Protein AF-A0A6N8UFW7-F1 (afdb_monomer_lite)

Secondary structure (DSSP, 8-state):
-B--HHHHHHHHHHHT--THHHHHHHHTTB--HHHHHHHTSPPBP-SHHHHHHHHHHHHHHHTS-B-HHHHHHHHT--HHHHHHHHTT-S--BHHHHHHHHHHHHHHHHHHHT--HHHHHTT-HHHHHHHHHHHHTSSB-GGGTS-HHHHHHHHHHHHTT--TT--HHHHHHHHHHHHHHHHHT--

Foldseek 3Di:
DFDDLVVQVVLCVVVVHDPVVSVVCVVVRHDDCVSVVVVVPQAFDDDPVLVVLLVLLLVLVVVLFFDLVLLCVQLVPDSVNVVCVSVVNDTDGPSSSVSSLVVLVVLLVLLVVADLVVVVVLNPVSLVSVVVSVVSVRTPCCVLPPPVVVVVLNVCSVVVPPPDDPVVSSVSVVVVSVVSNVSSPD

Structure (mmCIF, N/CA/C/O backbone):
data_AF-A0A6N8UFW7-F1
#
_entry.id   AF-A0A6N8UFW7-F1
#
loop_
_atom_site.group_PDB
_atom_site.id
_atom_site.type_symbol
_atom_site.label_atom_id
_atom_site.label_alt_id
_atom_site.label_comp_id
_atom_site.label_asym_id
_atom_site.label_entity_id
_atom_site.label_seq_id
_atom_site.pdbx_PDB_ins_code
_atom_site.Cartn_x
_atom_site.Cartn_y
_atom_site.Cartn_z
_atom_site.occupancy
_atom_site.B_iso_or_equiv
_atom_site.auth_seq_id
_atom_site.auth_comp_id
_atom_site.auth_asym_id
_atom_site.auth_atom_id
_atom_site.pdbx_PDB_model_num
ATOM 1 N N . MET A 1 1 ? 15.765 12.979 -32.337 1.00 80.69 1 MET A N 1
ATOM 2 C CA . MET A 1 1 ? 15.995 14.214 -31.550 1.00 80.69 1 MET A CA 1
ATOM 3 C C . MET A 1 1 ? 17.242 14.911 -32.061 1.00 80.69 1 MET A C 1
ATOM 5 O O . MET A 1 1 ? 18.155 14.196 -32.468 1.00 80.69 1 MET A O 1
ATOM 9 N N . LYS A 1 2 ? 17.312 16.249 -32.028 1.00 89.19 2 LYS A N 1
ATOM 10 C CA . LYS A 1 2 ? 18.578 16.966 -32.259 1.00 89.19 2 LYS A CA 1
ATOM 11 C C . LYS A 1 2 ? 19.593 16.559 -31.183 1.00 89.19 2 LYS A C 1
ATOM 13 O O . LYS A 1 2 ? 19.201 16.192 -30.078 1.00 89.19 2 LYS A O 1
ATOM 18 N N . PHE A 1 3 ? 20.873 16.524 -31.529 1.00 91.12 3 PHE A N 1
ATOM 19 C CA . PHE A 1 3 ? 21.913 16.224 -30.552 1.00 91.12 3 PHE A CA 1
ATOM 20 C C . PHE A 1 3 ? 22.048 17.369 -29.539 1.00 91.12 3 PHE A C 1
ATOM 22 O O . PHE A 1 3 ? 22.268 18.515 -29.921 1.00 91.12 3 PHE A O 1
ATOM 29 N N . GLU A 1 4 ? 21.948 17.023 -28.260 1.00 92.75 4 GLU A N 1
ATOM 30 C CA . GLU A 1 4 ? 22.250 17.879 -27.114 1.00 92.75 4 GLU A CA 1
ATOM 31 C C . GLU A 1 4 ? 23.227 17.101 -26.228 1.00 92.75 4 GLU A C 1
ATOM 33 O O . GLU A 1 4 ? 22.951 15.948 -25.883 1.00 92.75 4 GLU A O 1
ATOM 38 N N . LYS A 1 5 ? 24.381 17.700 -25.912 1.00 89.75 5 LYS A N 1
ATOM 39 C CA . LYS A 1 5 ? 25.497 17.005 -25.253 1.00 89.75 5 LYS A CA 1
ATOM 40 C C . LYS A 1 5 ? 25.090 16.455 -23.881 1.00 89.75 5 LYS A C 1
ATOM 42 O O . LYS A 1 5 ? 25.236 15.258 -23.653 1.00 89.75 5 LYS A O 1
ATOM 47 N N . ASP A 1 6 ? 24.469 17.288 -23.051 1.00 88.62 6 ASP A N 1
ATOM 48 C CA . ASP A 1 6 ? 24.071 16.926 -21.685 1.00 88.62 6 ASP A CA 1
ATOM 49 C C . ASP A 1 6 ? 23.046 15.780 -21.668 1.00 88.62 6 ASP A C 1
ATOM 51 O O . ASP A 1 6 ? 23.176 14.822 -20.908 1.00 88.62 6 ASP A O 1
ATOM 55 N N . LYS A 1 7 ? 22.055 15.812 -22.575 1.00 86.31 7 LYS A N 1
ATOM 56 C CA . LYS A 1 7 ? 21.080 14.716 -22.724 1.00 86.31 7 LYS A CA 1
ATOM 57 C C . LYS A 1 7 ? 21.737 13.426 -23.212 1.00 86.31 7 LYS A C 1
ATOM 59 O O . LYS A 1 7 ? 21.375 12.342 -22.761 1.00 86.31 7 LYS A O 1
ATOM 64 N N . ALA A 1 8 ? 22.685 13.514 -24.145 1.00 87.88 8 ALA A N 1
ATOM 65 C CA . ALA A 1 8 ? 23.393 12.338 -24.643 1.00 87.88 8 ALA A CA 1
ATOM 66 C C . ALA A 1 8 ? 24.214 11.660 -23.537 1.00 87.88 8 ALA A C 1
ATOM 68 O O . ALA A 1 8 ? 24.177 10.436 -23.430 1.00 87.88 8 ALA A O 1
ATOM 69 N N . GLU A 1 9 ? 24.902 12.437 -22.699 1.00 89.06 9 GLU A N 1
ATOM 70 C CA . GLU A 1 9 ? 25.681 11.934 -21.561 1.00 89.06 9 GLU A CA 1
ATOM 71 C C . GLU A 1 9 ? 24.785 11.267 -20.509 1.00 89.06 9 GLU A C 1
ATOM 73 O O . GLU A 1 9 ? 25.065 10.138 -20.101 1.00 89.06 9 GLU A O 1
ATOM 78 N N . GLN A 1 10 ? 23.647 11.882 -20.164 1.00 84.00 10 GLN A N 1
ATOM 79 C CA . GLN A 1 10 ? 22.656 11.284 -19.258 1.00 84.00 10 GLN A CA 1
ATOM 80 C C . GLN A 1 10 ? 22.122 9.944 -19.781 1.00 84.00 10 GLN A C 1
ATOM 82 O O . GLN A 1 10 ? 22.029 8.975 -19.028 1.00 84.00 10 GLN A O 1
ATOM 87 N N . ILE A 1 11 ? 21.800 9.856 -21.077 1.00 85.19 11 ILE A N 1
ATOM 88 C CA . ILE A 1 11 ? 21.339 8.611 -21.709 1.00 85.19 11 ILE A CA 1
ATOM 89 C C . ILE A 1 11 ? 22.456 7.559 -21.688 1.00 85.19 11 ILE A C 1
ATOM 91 O O . ILE A 1 11 ? 22.206 6.405 -21.345 1.00 85.19 11 ILE A O 1
ATOM 95 N N . ILE A 1 12 ? 23.690 7.929 -22.028 1.00 86.12 12 ILE A N 1
ATOM 96 C CA . ILE A 1 12 ? 24.824 6.996 -22.041 1.00 86.12 12 ILE A CA 1
ATOM 97 C C . ILE A 1 12 ? 25.075 6.420 -20.650 1.00 86.12 12 ILE A C 1
ATOM 99 O O . ILE A 1 12 ? 25.182 5.201 -20.520 1.00 86.12 12 ILE A O 1
ATOM 103 N N . GLN A 1 13 ? 25.073 7.264 -19.618 1.00 82.81 13 GLN A N 1
ATOM 104 C CA . GLN A 1 13 ? 25.225 6.837 -18.231 1.00 82.81 13 GLN A CA 1
ATOM 105 C C . GLN A 1 13 ? 24.055 5.949 -17.783 1.00 82.81 13 GLN A C 1
ATOM 107 O O . GLN A 1 13 ? 24.268 4.879 -17.219 1.00 82.81 13 GLN A O 1
ATOM 112 N N . LYS A 1 14 ? 22.815 6.350 -18.091 1.00 79.25 14 LYS A N 1
ATOM 113 C CA . LYS A 1 14 ? 21.591 5.621 -17.720 1.00 79.25 14 LYS A CA 1
ATOM 114 C C . LYS A 1 14 ? 21.498 4.231 -18.354 1.00 79.25 14 LYS A C 1
ATOM 116 O O . LYS A 1 14 ? 20.961 3.320 -17.731 1.00 79.25 14 LYS A O 1
ATOM 121 N N . PHE A 1 15 ? 21.983 4.067 -19.583 1.00 80.50 15 PHE A N 1
ATOM 122 C CA . PHE A 1 15 ? 21.911 2.803 -20.326 1.00 80.50 15 PHE A CA 1
ATOM 123 C C . PHE A 1 15 ? 23.249 2.047 -20.389 1.00 80.50 15 PHE A C 1
ATOM 125 O O . PHE A 1 15 ? 23.327 1.043 -21.096 1.00 80.50 15 PHE A O 1
ATOM 132 N N . GLY A 1 16 ? 24.289 2.507 -19.680 1.00 82.06 16 GLY A N 1
ATOM 133 C CA . GLY A 1 16 ? 25.609 1.865 -19.658 1.00 82.06 16 GLY A CA 1
ATOM 134 C C . GLY A 1 16 ? 26.253 1.745 -21.043 1.00 82.06 16 GLY A C 1
ATOM 135 O O . GLY A 1 16 ? 26.870 0.730 -21.361 1.00 82.06 16 GLY A O 1
ATOM 136 N N . LEU A 1 17 ? 26.045 2.740 -21.910 1.00 87.69 17 LEU A N 1
ATOM 137 C CA . LEU A 1 17 ? 26.570 2.723 -23.275 1.00 87.69 17 LEU A CA 1
ATOM 138 C C . LEU A 1 17 ? 28.056 3.103 -23.286 1.00 87.69 17 LEU A C 1
ATOM 140 O O . LEU A 1 17 ? 28.548 3.796 -22.402 1.00 87.69 17 LEU A O 1
ATOM 144 N N . SER A 1 18 ? 28.779 2.677 -24.322 1.00 88.50 18 SER A N 1
ATOM 145 C CA . SER A 1 18 ? 30.194 3.034 -24.466 1.00 88.50 18 SER A CA 1
ATOM 146 C C . SER A 1 18 ? 30.373 4.519 -24.791 1.00 88.50 18 SER A C 1
ATOM 148 O O . SER A 1 18 ? 29.575 5.091 -25.536 1.00 88.50 18 SER A O 1
ATOM 150 N N . GLU A 1 19 ? 31.476 5.125 -24.345 1.00 83.50 19 GLU A N 1
ATOM 151 C CA . GLU A 1 19 ? 31.828 6.523 -24.656 1.00 83.50 19 GLU A CA 1
ATOM 152 C C . GLU A 1 19 ? 31.919 6.800 -26.166 1.00 83.50 19 GLU A C 1
ATOM 154 O O . GLU A 1 19 ? 31.578 7.885 -26.640 1.00 83.50 19 GLU A O 1
ATOM 159 N N . LYS A 1 20 ? 32.274 5.781 -26.964 1.00 90.25 20 LYS A N 1
ATOM 160 C CA . LYS A 1 20 ? 32.265 5.854 -28.437 1.00 90.25 20 LYS A CA 1
ATOM 161 C C . LYS A 1 20 ? 30.885 6.230 -28.989 1.00 90.25 20 LYS A C 1
ATOM 163 O O . LYS A 1 20 ? 30.790 6.863 -30.039 1.00 90.25 20 LYS A O 1
ATOM 168 N N . THR A 1 21 ? 29.817 5.886 -28.273 1.00 89.31 21 THR A N 1
ATOM 169 C CA . THR A 1 21 ? 28.431 6.193 -28.641 1.00 89.31 21 THR A CA 1
ATOM 170 C C . THR A 1 21 ? 28.156 7.699 -28.647 1.00 89.31 21 THR A C 1
ATOM 172 O O . THR A 1 21 ? 27.456 8.177 -29.543 1.00 89.31 21 THR A O 1
ATOM 175 N N . LEU A 1 22 ? 28.757 8.460 -27.722 1.00 91.56 22 LEU A N 1
ATOM 176 C CA . LEU A 1 22 ? 28.622 9.921 -27.658 1.00 91.56 22 LEU A CA 1
ATOM 177 C C . LEU A 1 22 ? 29.158 10.566 -28.936 1.00 91.56 22 LEU A C 1
ATOM 179 O O . LEU A 1 22 ? 28.480 11.378 -29.568 1.00 91.56 22 LEU A O 1
ATOM 183 N N . ASN A 1 23 ? 30.349 10.132 -29.353 1.00 91.56 23 ASN A N 1
ATOM 184 C CA . ASN A 1 23 ? 31.004 10.616 -30.563 1.00 91.56 23 ASN A CA 1
ATOM 185 C C . ASN A 1 23 ? 30.183 10.278 -31.810 1.00 91.56 23 ASN A C 1
ATOM 187 O O . ASN A 1 23 ? 29.956 11.147 -32.647 1.00 91.56 23 ASN A O 1
ATOM 191 N N . VAL A 1 24 ? 29.643 9.059 -31.896 1.00 94.19 24 VAL A N 1
ATOM 192 C CA . VAL A 1 24 ? 28.778 8.651 -33.015 1.00 94.19 24 VAL A CA 1
ATOM 193 C C . VAL A 1 24 ? 27.526 9.529 -33.113 1.00 94.19 24 VAL A C 1
ATOM 195 O O . VAL A 1 24 ? 27.133 9.915 -34.215 1.00 94.19 24 VAL A O 1
ATOM 198 N N . TRP A 1 25 ? 26.878 9.862 -31.996 1.00 93.94 25 TRP A N 1
ATOM 199 C CA . TRP A 1 25 ? 25.678 10.710 -32.012 1.00 93.94 25 TRP A CA 1
ATOM 200 C C . TRP A 1 25 ? 25.997 12.172 -32.307 1.00 93.94 25 TRP A C 1
ATOM 202 O O . TRP A 1 25 ? 25.238 12.811 -33.038 1.00 93.94 25 TRP A O 1
ATOM 212 N N . LYS A 1 26 ? 27.138 12.665 -31.812 1.00 92.12 26 LYS A N 1
ATOM 213 C CA . LYS A 1 26 ? 27.667 13.993 -32.133 1.00 92.12 26 LYS A CA 1
ATOM 214 C C . LYS A 1 26 ? 27.916 14.127 -33.636 1.00 92.12 26 LYS A C 1
ATOM 216 O O . LYS A 1 26 ? 27.383 15.045 -34.249 1.00 92.12 26 LYS A O 1
ATOM 221 N N . THR A 1 27 ? 28.632 13.178 -34.247 1.00 93.88 27 THR A N 1
ATOM 222 C CA . THR A 1 27 ? 28.906 13.163 -35.697 1.00 93.88 27 THR A CA 1
ATOM 223 C C . THR A 1 27 ? 27.624 13.077 -36.522 1.00 93.88 27 THR A C 1
ATOM 225 O O . THR A 1 27 ? 27.505 13.723 -37.557 1.00 93.88 27 THR A O 1
ATOM 228 N N . ARG A 1 28 ? 26.632 12.308 -36.064 1.00 90.88 28 ARG A N 1
ATOM 229 C CA . ARG A 1 28 ? 25.337 12.175 -36.751 1.00 90.88 28 ARG A CA 1
ATOM 230 C C . ARG A 1 28 ? 24.396 13.363 -36.527 1.00 90.88 28 ARG A C 1
ATOM 232 O O . ARG A 1 28 ? 23.328 13.390 -37.135 1.00 90.88 28 ARG A O 1
ATOM 239 N N . GLY A 1 29 ? 24.727 14.286 -35.622 1.00 93.06 29 GLY A N 1
ATOM 240 C CA . GLY A 1 29 ? 23.896 15.438 -35.259 1.00 93.06 29 GLY A CA 1
ATOM 241 C C . GLY A 1 29 ? 22.550 15.086 -34.607 1.00 93.06 29 GLY A C 1
ATOM 242 O O . GLY A 1 29 ? 21.706 15.966 -34.418 1.00 93.06 29 GLY A O 1
ATOM 243 N N . LYS A 1 30 ? 22.317 13.813 -34.255 1.00 93.81 30 LYS A N 1
ATOM 244 C CA . LYS A 1 30 ? 21.044 13.342 -33.695 1.00 93.81 30 LYS A CA 1
ATOM 245 C C . LYS A 1 30 ? 21.221 12.194 -32.711 1.00 93.81 30 LYS A C 1
ATOM 247 O O . LYS A 1 30 ? 21.995 11.266 -32.948 1.00 93.81 30 LYS A O 1
ATOM 252 N N . ILE A 1 31 ? 20.414 12.220 -31.654 1.00 90.25 31 ILE A N 1
ATOM 253 C CA . ILE A 1 31 ? 20.246 11.093 -30.730 1.00 90.25 31 ILE A CA 1
ATOM 254 C C . ILE A 1 31 ? 19.132 10.189 -31.288 1.00 90.25 31 ILE A C 1
ATOM 256 O O . ILE A 1 31 ? 18.062 10.708 -31.653 1.00 90.25 31 ILE A O 1
ATOM 260 N N . PRO A 1 32 ? 19.352 8.861 -31.400 1.00 90.19 32 PRO A N 1
ATOM 261 C CA . PRO A 1 32 ? 18.339 7.937 -31.901 1.00 90.19 32 PRO A CA 1
ATOM 262 C C . PRO A 1 32 ? 17.042 8.008 -31.087 1.00 90.19 32 PRO A C 1
ATOM 264 O O . PRO A 1 32 ? 17.064 7.916 -29.862 1.00 90.19 32 PRO A O 1
ATOM 267 N N . SER A 1 33 ? 15.901 8.118 -31.772 1.00 84.56 33 SER A N 1
ATOM 268 C CA . SER A 1 33 ? 14.588 8.308 -31.135 1.00 84.56 33 SER A CA 1
ATOM 269 C C . SER A 1 33 ? 14.183 7.163 -30.201 1.00 84.56 33 SER A C 1
ATOM 271 O O . SER A 1 33 ? 13.459 7.394 -29.241 1.00 84.56 33 SER A O 1
ATOM 273 N N . LYS A 1 34 ? 14.727 5.953 -30.396 1.00 78.62 34 LYS A N 1
ATOM 274 C CA . LYS A 1 34 ? 14.509 4.824 -29.478 1.00 78.62 34 LYS A CA 1
ATOM 275 C C . LYS A 1 34 ? 14.884 5.144 -28.022 1.00 78.62 34 LYS A C 1
ATOM 277 O O . LYS A 1 34 ? 14.272 4.601 -27.114 1.00 78.62 34 LYS A O 1
ATOM 282 N N . TYR A 1 35 ? 15.846 6.042 -27.786 1.00 79.19 35 TYR A N 1
ATOM 283 C CA . TYR A 1 35 ? 16.248 6.427 -26.427 1.00 79.19 35 TYR A CA 1
ATOM 284 C C . TYR A 1 35 ? 15.294 7.442 -25.784 1.00 79.19 35 TYR A C 1
ATOM 286 O O . TYR A 1 35 ? 15.133 7.417 -24.571 1.00 79.19 35 TYR A O 1
ATOM 294 N N . LEU A 1 36 ? 14.582 8.243 -26.585 1.00 70.50 36 LEU A N 1
ATOM 295 C CA . LEU A 1 36 ? 13.467 9.074 -26.109 1.00 70.50 36 LEU A CA 1
ATOM 296 C C . LEU A 1 36 ? 12.273 8.218 -25.676 1.00 70.50 36 LEU A C 1
ATOM 298 O O . LEU A 1 36 ? 11.615 8.492 -24.679 1.00 70.50 36 LEU A O 1
ATOM 302 N N . GLU A 1 37 ? 11.980 7.162 -26.432 1.00 64.00 37 GLU A N 1
ATOM 303 C CA . GLU A 1 37 ? 10.916 6.219 -26.080 1.00 64.00 37 GLU A CA 1
ATOM 304 C C . GLU A 1 37 ? 11.289 5.377 -24.858 1.00 64.00 37 GLU A C 1
ATOM 306 O O . GLU A 1 37 ? 10.426 5.043 -24.051 1.00 64.00 37 GLU A O 1
ATOM 311 N N . MET A 1 38 ? 12.574 5.054 -24.693 1.00 60.25 38 MET A N 1
ATOM 312 C CA . MET A 1 38 ? 13.080 4.348 -23.517 1.00 60.25 38 MET A CA 1
ATOM 313 C C . MET A 1 38 ? 13.166 5.234 -22.269 1.00 60.25 38 MET A C 1
ATOM 315 O O . MET A 1 38 ? 12.994 4.711 -21.174 1.00 60.25 38 MET A O 1
ATOM 319 N N . GLU A 1 39 ? 13.357 6.552 -22.393 1.00 57.59 39 GLU A N 1
ATOM 320 C CA . GLU A 1 39 ? 13.164 7.487 -21.272 1.00 57.59 39 GLU A CA 1
ATOM 321 C C . GLU A 1 39 ? 11.736 7.458 -20.736 1.00 57.59 39 GLU A C 1
ATOM 323 O O . GLU A 1 39 ? 11.541 7.533 -19.526 1.00 57.59 39 GLU A O 1
ATOM 328 N N . LYS A 1 40 ? 10.757 7.283 -21.628 1.00 59.50 40 LYS A N 1
ATOM 329 C CA . LYS A 1 40 ? 9.341 7.136 -21.274 1.00 59.50 40 LYS A CA 1
ATOM 330 C C . LYS A 1 40 ? 8.994 5.751 -20.732 1.00 59.50 40 LYS A C 1
ATOM 332 O O . LYS A 1 40 ? 7.865 5.550 -20.287 1.00 59.50 40 LYS A O 1
ATOM 337 N N . ARG A 1 41 ? 9.907 4.771 -20.789 1.00 62.56 41 ARG A N 1
ATOM 338 C CA . ARG A 1 41 ? 9.625 3.445 -20.235 1.00 62.56 41 ARG A CA 1
ATOM 339 C C . ARG A 1 41 ? 9.714 3.526 -18.717 1.00 62.56 41 ARG A C 1
ATOM 341 O O . ARG A 1 41 ? 10.763 3.897 -18.191 1.00 62.56 41 ARG A O 1
ATOM 348 N N . PRO A 1 42 ? 8.646 3.147 -18.007 1.00 70.44 42 PRO A N 1
ATOM 349 C CA . PRO A 1 42 ? 8.660 3.192 -16.562 1.00 70.44 42 PRO A CA 1
ATOM 350 C C . PRO A 1 42 ? 9.749 2.247 -16.030 1.00 70.44 42 PRO A C 1
ATOM 352 O O . PRO A 1 42 ? 9.856 1.082 -16.426 1.00 70.44 42 PRO A O 1
ATOM 355 N N . VAL A 1 43 ? 10.605 2.786 -15.164 1.00 83.62 43 VAL A N 1
ATOM 356 C CA . VAL A 1 43 ? 11.739 2.070 -14.566 1.00 83.62 43 VAL A CA 1
ATOM 357 C C . VAL A 1 43 ? 11.213 1.198 -13.434 1.00 83.62 43 VAL A C 1
ATOM 359 O O . VAL A 1 43 ? 10.408 1.662 -12.630 1.00 83.62 43 VAL A O 1
ATOM 362 N N . ARG A 1 44 ? 11.627 -0.069 -13.368 1.00 87.00 44 ARG A N 1
ATOM 363 C CA . ARG A 1 44 ? 11.280 -0.957 -12.248 1.00 87.00 44 ARG A CA 1
ATOM 364 C C . ARG A 1 44 ? 12.176 -0.686 -11.052 1.00 87.00 44 ARG A C 1
ATOM 366 O O . ARG A 1 44 ? 13.304 -0.242 -11.223 1.00 87.00 44 ARG A O 1
ATOM 373 N N . ILE A 1 45 ? 11.684 -0.985 -9.856 1.00 88.00 45 ILE A N 1
ATOM 374 C CA . ILE A 1 45 ? 12.574 -1.066 -8.696 1.00 88.00 45 ILE A CA 1
ATOM 375 C C . ILE A 1 45 ? 13.602 -2.185 -8.912 1.00 88.00 45 ILE A C 1
ATOM 377 O O . ILE A 1 45 ? 13.263 -3.256 -9.420 1.00 88.00 45 ILE A O 1
ATOM 381 N N . ASP A 1 46 ? 14.851 -1.937 -8.541 1.00 86.62 46 ASP A N 1
ATOM 382 C CA . ASP A 1 46 ? 15.981 -2.837 -8.791 1.00 86.62 46 ASP A CA 1
ATOM 383 C C . ASP A 1 46 ? 16.902 -3.002 -7.573 1.00 86.62 46 ASP A C 1
ATOM 385 O O . ASP A 1 46 ? 17.499 -4.070 -7.410 1.00 86.62 46 ASP A O 1
ATOM 389 N N . SER A 1 47 ? 16.958 -2.004 -6.687 1.00 89.50 47 SER A N 1
ATOM 390 C CA . SER A 1 47 ? 17.754 -2.051 -5.462 1.00 89.50 47 SER A CA 1
ATOM 391 C C . SER A 1 47 ? 17.238 -3.098 -4.466 1.00 89.50 47 SER A C 1
ATOM 393 O O . SER A 1 47 ? 16.032 -3.325 -4.327 1.00 89.50 47 SER A O 1
ATOM 395 N N . GLU A 1 48 ? 18.152 -3.728 -3.722 1.00 88.12 48 GLU A N 1
ATOM 396 C CA . GLU A 1 48 ? 17.788 -4.701 -2.679 1.00 88.12 48 GLU A CA 1
ATOM 397 C C . GLU A 1 48 ? 16.941 -4.073 -1.567 1.00 88.12 48 GLU A C 1
ATOM 399 O O . GLU A 1 48 ? 16.016 -4.704 -1.049 1.00 88.12 48 GLU A O 1
ATOM 404 N N . LYS A 1 49 ? 17.190 -2.795 -1.256 1.00 88.19 49 LYS A N 1
ATOM 405 C CA . LYS A 1 49 ? 16.369 -2.025 -0.319 1.00 88.19 49 LYS A CA 1
ATOM 406 C C . LYS A 1 49 ? 14.932 -1.892 -0.824 1.00 88.19 49 LYS A C 1
ATOM 408 O O . LYS A 1 49 ? 14.011 -2.274 -0.105 1.00 88.19 49 LYS A O 1
ATOM 413 N N . ASP A 1 50 ? 14.737 -1.430 -2.061 1.00 88.56 50 ASP A N 1
ATOM 414 C CA . ASP A 1 50 ? 13.396 -1.249 -2.629 1.00 88.56 50 ASP A CA 1
ATOM 415 C C . ASP A 1 50 ? 12.660 -2.592 -2.738 1.00 88.56 50 ASP A C 1
ATOM 417 O O . ASP A 1 50 ? 11.473 -2.681 -2.426 1.00 88.56 50 ASP A O 1
ATOM 421 N N . LYS A 1 51 ? 13.357 -3.675 -3.111 1.00 90.75 51 LYS A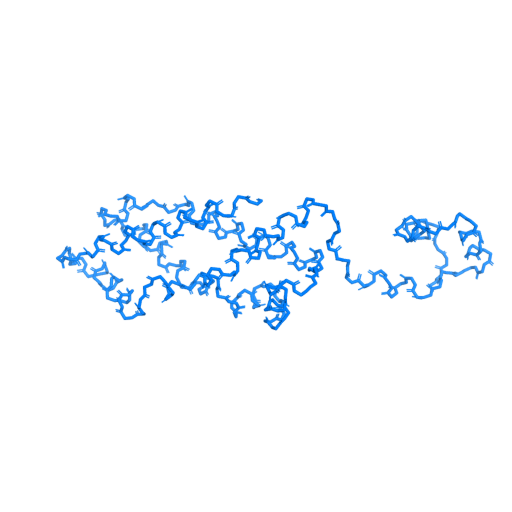 N 1
ATOM 422 C CA . LYS A 1 51 ? 12.777 -5.030 -3.135 1.00 90.75 51 LYS A CA 1
ATOM 423 C C . LYS A 1 51 ? 12.353 -5.499 -1.744 1.00 90.75 51 LYS A C 1
ATOM 425 O O . LYS A 1 51 ? 11.296 -6.116 -1.607 1.00 90.75 51 LYS A O 1
ATOM 430 N N . SER A 1 52 ? 13.161 -5.234 -0.718 1.00 90.38 52 SER A N 1
ATOM 431 C CA . SER A 1 52 ? 12.843 -5.570 0.674 1.00 90.38 52 SER A CA 1
ATOM 432 C C . SER A 1 52 ? 11.612 -4.806 1.165 1.00 90.38 52 SER A C 1
ATOM 434 O O . SER A 1 52 ? 10.672 -5.401 1.697 1.00 90.38 52 SER A O 1
ATOM 436 N N . GLU A 1 53 ? 11.554 -3.501 0.908 1.00 89.94 53 GLU A N 1
ATOM 437 C CA . GLU A 1 53 ? 10.391 -2.671 1.227 1.00 89.94 53 GLU A CA 1
ATOM 438 C C . GLU A 1 53 ? 9.144 -3.115 0.452 1.00 89.94 53 GLU A C 1
ATOM 440 O O . GLU A 1 53 ? 8.060 -3.242 1.023 1.00 89.94 53 GLU A O 1
ATOM 445 N N . TRP A 1 54 ? 9.295 -3.453 -0.827 1.00 92.94 54 TRP A N 1
ATOM 446 C CA . TRP A 1 54 ? 8.204 -3.967 -1.644 1.00 92.94 54 TRP A CA 1
ATOM 447 C C . TRP A 1 54 ? 7.646 -5.297 -1.122 1.00 92.94 54 TRP A C 1
ATOM 449 O O . TRP A 1 54 ? 6.430 -5.490 -1.106 1.00 92.94 54 TRP A O 1
ATOM 459 N N . LYS A 1 55 ? 8.497 -6.200 -0.612 1.00 90.81 55 LYS A N 1
ATOM 460 C CA . LYS A 1 55 ? 8.038 -7.428 0.065 1.00 90.81 55 LYS A CA 1
ATOM 461 C C . LYS A 1 55 ? 7.157 -7.108 1.276 1.00 90.81 55 LYS A C 1
ATOM 463 O O . LYS A 1 55 ? 6.128 -7.759 1.461 1.00 90.81 55 LYS A O 1
ATOM 468 N N . LYS A 1 56 ? 7.510 -6.089 2.071 1.00 90.06 56 LYS A N 1
ATOM 469 C CA . LYS A 1 56 ? 6.674 -5.630 3.195 1.00 90.06 56 LYS A CA 1
ATOM 470 C C . LYS A 1 56 ? 5.321 -5.114 2.701 1.00 90.06 56 LYS A C 1
ATOM 472 O O . LYS A 1 56 ? 4.287 -5.525 3.227 1.00 90.06 56 LYS A O 1
ATOM 477 N N . ILE A 1 57 ? 5.318 -4.301 1.642 1.00 90.44 57 ILE A N 1
ATOM 478 C CA . ILE A 1 57 ? 4.091 -3.793 1.007 1.00 90.44 57 ILE A CA 1
ATOM 479 C C . ILE A 1 57 ? 3.203 -4.946 0.524 1.00 90.44 57 ILE A C 1
ATOM 481 O O . ILE A 1 57 ? 2.016 -4.973 0.843 1.00 90.44 57 ILE A O 1
ATOM 485 N N . ILE A 1 58 ? 3.757 -5.943 -0.173 1.00 90.88 58 ILE A N 1
ATOM 486 C CA . ILE A 1 58 ? 2.998 -7.129 -0.603 1.00 90.88 58 ILE A CA 1
ATOM 487 C C . ILE A 1 58 ? 2.347 -7.825 0.596 1.00 90.88 58 ILE A C 1
ATOM 489 O O . ILE A 1 58 ? 1.168 -8.180 0.532 1.00 90.88 58 ILE A O 1
ATOM 493 N N . ASN A 1 59 ? 3.090 -8.019 1.687 1.00 88.25 59 ASN A N 1
ATOM 494 C CA . ASN A 1 59 ? 2.564 -8.676 2.882 1.00 88.25 59 ASN A CA 1
ATOM 495 C C . ASN A 1 59 ? 1.387 -7.906 3.486 1.00 88.25 59 ASN A C 1
ATOM 497 O O . ASN A 1 59 ? 0.421 -8.530 3.918 1.00 88.25 59 ASN A O 1
ATOM 501 N N . ILE A 1 60 ? 1.428 -6.573 3.456 1.00 85.56 60 ILE A N 1
ATOM 502 C CA . ILE A 1 60 ? 0.308 -5.719 3.867 1.00 85.56 60 ILE A CA 1
ATOM 503 C C . ILE A 1 60 ? -0.885 -5.901 2.926 1.00 85.56 60 ILE A C 1
ATOM 505 O O . ILE A 1 60 ? -1.991 -6.168 3.391 1.00 85.56 60 ILE A O 1
ATOM 509 N N . LEU A 1 61 ? -0.682 -5.847 1.608 1.00 86.94 61 LEU A N 1
ATOM 510 C CA . LEU A 1 61 ? -1.761 -6.018 0.623 1.00 86.94 61 LEU A CA 1
ATOM 511 C C . LEU A 1 61 ? -2.423 -7.407 0.692 1.00 86.94 61 LEU A C 1
ATOM 513 O O . LEU A 1 61 ? -3.604 -7.558 0.367 1.00 86.94 61 LEU A O 1
ATOM 517 N N . LYS A 1 62 ? -1.685 -8.431 1.134 1.00 86.50 62 LYS A N 1
ATOM 518 C CA . LYS A 1 62 ? -2.198 -9.792 1.359 1.00 86.50 62 LYS A CA 1
ATOM 519 C C . LYS A 1 62 ? -3.069 -9.938 2.604 1.00 86.50 62 LYS A C 1
ATOM 521 O O . LYS A 1 62 ? -3.834 -10.891 2.657 1.00 86.50 62 LYS A O 1
ATOM 526 N N . THR A 1 63 ? -3.015 -9.006 3.556 1.00 79.69 63 THR A N 1
ATOM 527 C CA . THR A 1 63 ? -3.862 -9.070 4.764 1.00 79.69 63 THR A CA 1
ATOM 528 C C . THR A 1 63 ? -5.353 -8.898 4.475 1.00 79.69 63 THR A C 1
ATOM 530 O O . THR A 1 63 ? -6.175 -9.262 5.305 1.00 79.69 63 THR A O 1
ATOM 533 N N . GLY A 1 64 ? -5.711 -8.311 3.328 1.00 76.88 64 GLY A N 1
ATOM 534 C CA . GLY A 1 64 ? -7.095 -7.943 3.020 1.00 76.88 64 GLY A CA 1
ATOM 535 C C . GLY A 1 64 ? -7.575 -6.665 3.715 1.00 76.88 64 GLY A C 1
ATOM 536 O O . GLY A 1 64 ? -8.681 -6.217 3.436 1.00 76.88 64 GLY A O 1
ATOM 537 N N . LEU A 1 65 ? -6.739 -6.038 4.553 1.00 76.25 65 LEU A N 1
ATOM 538 C CA . LEU A 1 65 ? -7.071 -4.787 5.242 1.00 76.25 65 LEU A CA 1
ATOM 539 C C . LEU A 1 65 ? -7.154 -3.588 4.296 1.00 76.25 65 LEU A C 1
ATOM 541 O O . LEU A 1 65 ? -7.873 -2.638 4.577 1.00 76.25 65 LEU A O 1
ATOM 545 N N . ILE A 1 66 ? -6.437 -3.632 3.172 1.00 82.62 66 ILE A N 1
ATOM 546 C CA . ILE A 1 66 ? -6.442 -2.564 2.174 1.00 82.62 66 ILE A CA 1
ATOM 547 C C . ILE A 1 66 ? -7.489 -2.853 1.100 1.00 82.62 66 ILE A C 1
ATOM 549 O O . ILE A 1 66 ? -7.449 -3.886 0.423 1.00 82.62 66 ILE A O 1
ATOM 553 N N . ASN A 1 67 ? -8.389 -1.898 0.889 1.00 83.38 67 ASN A N 1
ATOM 554 C CA . ASN A 1 67 ? -9.359 -1.942 -0.191 1.00 83.38 67 ASN A CA 1
ATOM 555 C C . ASN A 1 67 ? -8.652 -1.709 -1.524 1.00 83.38 67 ASN A C 1
ATOM 557 O O . ASN A 1 67 ? -8.275 -0.587 -1.859 1.00 83.38 67 ASN A O 1
ATOM 561 N N . LYS A 1 68 ? -8.503 -2.766 -2.321 1.00 85.25 68 LYS A N 1
ATOM 562 C CA . LYS A 1 68 ? -7.773 -2.697 -3.593 1.00 85.25 68 LYS A CA 1
ATOM 563 C C . LYS A 1 68 ? -8.445 -1.786 -4.620 1.00 85.25 68 LYS A C 1
ATOM 565 O O . LYS A 1 68 ? -7.737 -1.165 -5.406 1.00 85.25 68 LYS A O 1
ATOM 570 N N . ALA A 1 69 ? -9.775 -1.680 -4.607 1.00 85.44 69 ALA A N 1
ATOM 571 C CA . ALA A 1 69 ? -10.497 -0.786 -5.511 1.00 85.44 69 ALA A CA 1
ATOM 572 C C . ALA A 1 69 ? -10.222 0.683 -5.156 1.00 85.44 69 ALA A C 1
ATOM 574 O O . ALA A 1 69 ? -9.931 1.499 -6.028 1.00 85.44 69 ALA A O 1
ATOM 575 N N . GLN A 1 70 ? -10.225 1.009 -3.862 1.00 85.50 70 GLN A N 1
ATOM 576 C CA . GLN A 1 70 ? -9.908 2.361 -3.403 1.00 85.50 70 GLN A CA 1
ATOM 577 C C . GLN A 1 70 ? -8.418 2.687 -3.586 1.00 85.50 70 GLN A C 1
ATOM 579 O O . GLN A 1 70 ? -8.081 3.774 -4.051 1.00 85.50 70 GLN A O 1
ATOM 584 N N . LEU A 1 71 ? -7.528 1.728 -3.305 1.00 88.06 71 LEU A N 1
ATOM 585 C CA . LEU A 1 71 ? -6.096 1.836 -3.590 1.00 88.06 71 LEU A CA 1
ATOM 586 C C . LEU A 1 71 ? -5.855 2.123 -5.076 1.00 88.06 71 LEU A C 1
ATOM 588 O O . LEU A 1 71 ? -5.084 3.019 -5.409 1.00 88.06 71 LEU A O 1
ATOM 592 N N . SER A 1 72 ? -6.543 1.399 -5.962 1.00 90.69 72 SER A N 1
ATOM 593 C CA . SER A 1 72 ? -6.490 1.609 -7.410 1.00 90.69 72 SER A CA 1
ATOM 594 C C . SER A 1 72 ? -6.909 3.027 -7.792 1.00 90.69 72 SER A C 1
ATOM 596 O O . SER A 1 72 ? -6.191 3.693 -8.532 1.00 90.69 72 SER A O 1
ATOM 598 N N . LYS A 1 73 ? -8.014 3.522 -7.226 1.00 88.75 73 LYS A N 1
ATOM 599 C CA . LYS A 1 73 ? -8.516 4.876 -7.482 1.00 88.75 73 LYS A CA 1
ATOM 600 C C . LYS A 1 73 ? -7.531 5.963 -7.043 1.00 88.75 73 LYS A C 1
ATOM 602 O O . LYS A 1 73 ? -7.302 6.901 -7.792 1.00 88.75 73 LYS A O 1
ATOM 607 N N . LEU A 1 74 ? -6.951 5.836 -5.852 1.00 87.19 74 LEU A N 1
ATOM 608 C CA . LEU A 1 74 ? -6.091 6.872 -5.265 1.00 87.19 74 LEU A CA 1
ATOM 609 C C . LEU A 1 74 ? -4.666 6.872 -5.811 1.00 87.19 74 LEU A C 1
ATOM 611 O O . LEU A 1 74 ? -4.008 7.905 -5.826 1.00 87.19 74 LEU A O 1
ATOM 615 N N . THR A 1 75 ? -4.178 5.715 -6.254 1.00 88.88 75 THR A N 1
ATOM 616 C CA . THR A 1 75 ? -2.851 5.609 -6.876 1.00 88.88 75 THR A CA 1
ATOM 617 C C . THR A 1 75 ? -2.904 5.728 -8.397 1.00 88.88 75 THR A C 1
ATOM 619 O O . THR A 1 75 ? -1.859 5.870 -9.033 1.00 88.88 75 THR A O 1
ATOM 622 N N . GLU A 1 76 ? -4.100 5.669 -8.990 1.00 91.69 76 GLU A N 1
ATOM 623 C CA . GLU A 1 76 ? -4.329 5.575 -10.439 1.00 91.69 76 GLU A CA 1
ATOM 624 C C . GLU A 1 76 ? -3.674 4.328 -11.065 1.00 91.69 76 GLU A C 1
ATOM 626 O O . GLU A 1 76 ? -3.430 4.256 -12.269 1.00 91.69 76 GLU A O 1
ATOM 631 N N . ILE A 1 77 ? -3.370 3.316 -10.248 1.00 91.81 77 ILE A N 1
ATOM 632 C CA . ILE A 1 77 ? -2.820 2.038 -10.698 1.00 91.81 77 ILE A CA 1
ATOM 633 C C . ILE A 1 77 ? -3.995 1.101 -10.939 1.00 91.81 77 ILE A C 1
ATOM 635 O O . ILE A 1 77 ? -4.827 0.912 -10.054 1.00 91.81 77 ILE A O 1
ATOM 639 N N . LYS A 1 78 ? -4.068 0.466 -12.113 1.00 93.75 78 LYS A N 1
ATOM 640 C CA . LYS A 1 78 ? -5.143 -0.490 -12.426 1.00 93.75 78 LYS A CA 1
ATOM 641 C C . LYS A 1 78 ? -5.233 -1.591 -11.364 1.00 93.75 78 LYS A C 1
ATOM 643 O O . LYS A 1 78 ? -4.218 -2.164 -10.967 1.00 93.75 78 LYS A O 1
ATOM 648 N N . GLN A 1 79 ? -6.448 -1.939 -10.950 1.00 92.38 79 GLN A N 1
ATOM 649 C CA . GLN A 1 79 ? -6.664 -2.9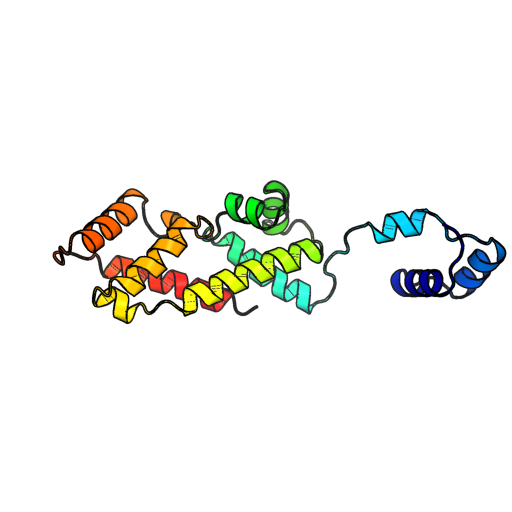62 -9.925 1.00 92.38 79 GLN A CA 1
ATOM 650 C C . GLN A 1 79 ? -6.036 -4.315 -10.305 1.00 92.38 79 GLN A C 1
ATOM 652 O O . GLN A 1 79 ? -5.370 -4.931 -9.473 1.00 92.38 79 GLN A O 1
ATOM 657 N N . ASP A 1 80 ? -6.141 -4.733 -11.568 1.00 93.50 80 ASP A N 1
ATOM 658 C CA . ASP A 1 80 ? -5.512 -5.969 -12.058 1.00 93.50 80 ASP A CA 1
ATOM 659 C C . ASP A 1 80 ? -3.988 -5.941 -11.923 1.00 93.50 80 ASP A C 1
ATOM 661 O O . ASP A 1 80 ? -3.364 -6.947 -11.586 1.00 93.50 80 ASP A O 1
ATOM 665 N N . ARG A 1 81 ? -3.377 -4.766 -12.123 1.00 93.75 81 ARG A N 1
ATOM 666 C CA . ARG A 1 81 ? -1.935 -4.561 -11.952 1.00 93.75 81 ARG A CA 1
ATOM 667 C C . ARG A 1 81 ? -1.534 -4.704 -10.486 1.00 93.75 81 ARG A C 1
ATOM 669 O O . ARG A 1 81 ? -0.541 -5.371 -10.201 1.00 93.75 81 ARG A O 1
ATOM 676 N N . ILE A 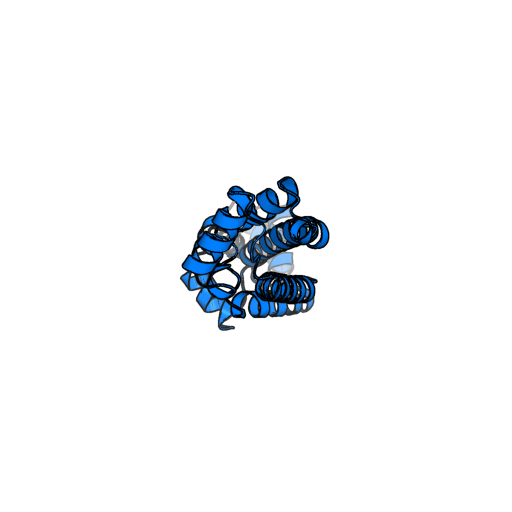1 82 ? -2.326 -4.157 -9.563 1.00 92.69 82 ILE A N 1
ATOM 677 C CA . ILE A 1 82 ? -2.126 -4.330 -8.116 1.00 92.69 82 ILE A CA 1
ATOM 678 C C . ILE A 1 82 ? -2.225 -5.814 -7.737 1.00 92.69 82 ILE A C 1
ATOM 680 O O . ILE A 1 82 ? -1.354 -6.321 -7.032 1.00 92.69 82 ILE A O 1
ATOM 684 N N . ILE A 1 83 ? -3.242 -6.529 -8.229 1.00 92.19 83 ILE A N 1
ATOM 685 C CA . ILE A 1 83 ? -3.441 -7.962 -7.947 1.00 92.19 83 ILE A CA 1
ATOM 686 C C . ILE A 1 83 ? -2.285 -8.798 -8.510 1.00 92.19 83 ILE A C 1
ATOM 688 O O . ILE A 1 83 ? -1.746 -9.664 -7.818 1.00 92.19 83 ILE A O 1
ATOM 692 N N . TYR A 1 84 ? -1.866 -8.521 -9.745 1.00 93.81 84 TYR A N 1
ATOM 693 C CA . TYR A 1 84 ? -0.732 -9.177 -10.393 1.00 93.81 84 TYR A CA 1
ATOM 694 C C . TYR A 1 84 ? 0.548 -9.040 -9.554 1.00 93.81 84 TYR A C 1
ATOM 696 O O . TYR A 1 84 ? 1.195 -10.038 -9.229 1.00 93.81 84 TYR A O 1
ATOM 704 N N . LEU A 1 85 ? 0.858 -7.812 -9.132 1.00 92.81 85 LEU A N 1
ATOM 705 C CA . LEU A 1 85 ? 2.022 -7.496 -8.311 1.00 92.81 85 LEU A CA 1
ATOM 706 C C . LEU A 1 85 ? 1.944 -8.108 -6.900 1.00 92.81 85 LEU A C 1
ATOM 708 O O . LEU A 1 85 ? 2.930 -8.655 -6.406 1.00 92.81 85 LEU A O 1
ATOM 712 N N . GLN A 1 86 ? 0.770 -8.079 -6.263 1.00 91.50 86 GLN A N 1
ATOM 713 C CA . GLN A 1 86 ? 0.521 -8.705 -4.959 1.00 91.50 86 GLN A CA 1
ATOM 714 C C . GLN A 1 86 ? 0.799 -10.213 -4.978 1.00 91.50 86 GLN A C 1
ATOM 716 O O . GLN A 1 86 ? 1.313 -10.771 -4.005 1.00 91.50 86 GLN A O 1
ATOM 721 N N . ASN A 1 87 ? 0.482 -10.880 -6.086 1.00 90.06 87 ASN A N 1
ATOM 722 C CA . ASN A 1 87 ? 0.732 -12.307 -6.271 1.00 90.06 87 ASN A CA 1
ATOM 723 C C . ASN A 1 87 ? 2.212 -12.625 -6.554 1.00 90.06 87 ASN A C 1
ATOM 725 O O . ASN A 1 87 ? 2.540 -13.765 -6.871 1.00 90.06 87 ASN A O 1
ATOM 729 N N . GLY A 1 88 ? 3.108 -11.638 -6.440 1.00 85.88 88 GLY A N 1
ATOM 730 C CA . GLY A 1 88 ? 4.543 -11.797 -6.671 1.00 85.88 88 GLY A CA 1
ATOM 731 C C . GLY A 1 88 ? 4.910 -11.907 -8.148 1.00 85.88 88 GLY A C 1
ATOM 732 O O . GLY A 1 88 ? 6.043 -12.257 -8.476 1.00 85.88 88 GLY A O 1
ATOM 733 N N . ARG A 1 89 ? 3.973 -11.618 -9.058 1.00 86.44 89 ARG A N 1
ATOM 734 C CA . ARG A 1 89 ? 4.252 -11.651 -10.489 1.00 86.44 89 ARG A CA 1
ATOM 735 C C . ARG A 1 89 ? 4.930 -10.331 -10.863 1.00 86.44 89 ARG A C 1
ATOM 737 O O . ARG A 1 89 ? 4.290 -9.306 -11.064 1.00 86.44 89 ARG A O 1
ATOM 744 N N . GLY A 1 90 ? 6.258 -10.351 -10.928 1.00 87.12 90 GLY A N 1
ATOM 745 C CA . GLY A 1 90 ? 7.080 -9.204 -11.319 1.00 87.12 90 GLY A CA 1
ATOM 746 C C . GLY A 1 90 ? 7.231 -8.107 -10.257 1.00 87.12 90 GLY A C 1
ATOM 747 O O . GLY A 1 90 ? 6.713 -8.193 -9.147 1.00 87.12 90 GLY A O 1
ATOM 748 N N . LEU A 1 91 ? 7.983 -7.068 -10.628 1.00 90.56 91 LEU A N 1
ATOM 749 C CA . LEU A 1 91 ? 8.265 -5.908 -9.782 1.00 90.56 91 LEU A CA 1
ATOM 750 C C . LEU A 1 91 ? 7.450 -4.687 -10.233 1.00 90.56 91 LEU A C 1
ATOM 752 O O . LEU A 1 91 ? 7.136 -4.563 -11.431 1.00 90.56 91 LEU A O 1
ATOM 756 N N . PRO A 1 92 ? 7.096 -3.794 -9.293 1.00 92.69 92 PRO A N 1
ATOM 757 C CA . PRO A 1 92 ? 6.449 -2.539 -9.618 1.00 92.69 92 PRO A CA 1
ATOM 758 C C . PRO A 1 92 ? 7.425 -1.618 -10.348 1.00 92.69 92 PRO A C 1
ATOM 760 O O . PRO A 1 92 ? 8.652 -1.707 -10.211 1.00 92.69 92 PRO A O 1
ATOM 763 N N . TYR A 1 93 ? 6.856 -0.697 -11.106 1.00 93.00 93 TYR A N 1
ATOM 764 C CA . TYR A 1 93 ? 7.564 0.495 -11.527 1.00 93.00 93 TYR A CA 1
ATOM 765 C C . TYR A 1 93 ? 7.846 1.392 -10.321 1.00 93.00 93 TYR A C 1
ATOM 767 O O . TYR A 1 93 ? 7.122 1.366 -9.328 1.00 93.00 93 TYR A O 1
ATOM 775 N N . ARG A 1 94 ? 8.909 2.192 -10.393 1.00 85.69 94 ARG A N 1
ATOM 776 C CA . ARG A 1 94 ? 9.337 3.062 -9.295 1.00 85.69 94 ARG A CA 1
ATOM 777 C C . ARG A 1 94 ? 8.235 4.040 -8.894 1.00 85.69 94 ARG A C 1
ATOM 779 O O . ARG A 1 94 ? 8.016 4.245 -7.708 1.00 85.69 94 ARG A O 1
ATOM 786 N N . GLU A 1 95 ? 7.488 4.569 -9.858 1.00 87.38 95 GLU A N 1
ATOM 787 C CA . GLU A 1 95 ? 6.324 5.419 -9.587 1.00 87.38 95 GLU A CA 1
ATOM 788 C C . GLU A 1 95 ? 5.192 4.661 -8.880 1.00 87.38 95 GLU A C 1
ATOM 790 O O . GLU A 1 95 ? 4.661 5.155 -7.888 1.00 87.38 95 GLU A O 1
ATOM 795 N N . GLU A 1 96 ? 4.860 3.443 -9.335 1.00 92.25 96 GLU A N 1
ATOM 796 C CA . GLU A 1 96 ? 3.863 2.579 -8.679 1.00 92.25 96 GLU A CA 1
ATOM 797 C C . GLU A 1 96 ? 4.259 2.321 -7.216 1.00 92.25 96 GLU A C 1
ATOM 799 O O . GLU A 1 96 ? 3.449 2.475 -6.301 1.00 92.25 96 GLU A O 1
ATOM 804 N N . PHE A 1 97 ? 5.531 1.974 -6.997 1.00 92.00 97 PHE A N 1
ATOM 805 C CA . PHE A 1 97 ? 6.110 1.739 -5.679 1.00 92.00 97 PHE A CA 1
ATOM 806 C C . PHE A 1 97 ? 5.985 2.966 -4.769 1.00 92.00 97 PHE A C 1
ATOM 808 O O . PHE A 1 97 ? 5.470 2.846 -3.658 1.00 92.00 97 PHE A O 1
ATOM 815 N N . LEU A 1 98 ? 6.404 4.144 -5.240 1.00 88.56 98 LEU A N 1
ATOM 816 C CA . LEU A 1 98 ? 6.368 5.377 -4.451 1.00 88.56 98 LEU A CA 1
ATOM 817 C C . LEU A 1 98 ? 4.938 5.813 -4.121 1.00 88.56 98 LEU A C 1
ATOM 819 O O . LEU A 1 98 ? 4.675 6.186 -2.979 1.00 88.56 98 LEU A O 1
ATOM 823 N N . LYS A 1 99 ? 4.007 5.724 -5.080 1.00 90.56 99 LYS A N 1
ATOM 824 C CA . LYS A 1 99 ? 2.590 6.052 -4.859 1.00 90.56 99 LYS A CA 1
ATOM 825 C C . LYS A 1 99 ? 1.970 5.158 -3.783 1.00 90.56 99 LYS A C 1
ATOM 827 O O . LYS A 1 99 ? 1.357 5.665 -2.846 1.00 90.56 99 LYS A O 1
ATOM 832 N N . ILE A 1 100 ? 2.171 3.840 -3.877 1.00 91.31 100 ILE A N 1
ATOM 833 C CA . ILE A 1 100 ? 1.658 2.891 -2.877 1.00 91.31 100 ILE A CA 1
ATOM 834 C C . ILE A 1 100 ? 2.327 3.131 -1.518 1.00 91.31 100 ILE A C 1
ATOM 836 O O . ILE A 1 100 ? 1.639 3.169 -0.500 1.00 91.31 100 ILE A O 1
ATOM 840 N N . LYS A 1 101 ? 3.652 3.326 -1.487 1.00 89.19 101 LYS A N 1
ATOM 841 C CA . LYS A 1 101 ? 4.396 3.576 -0.245 1.00 89.19 101 LYS A CA 1
ATOM 842 C C . LYS A 1 101 ? 3.905 4.838 0.466 1.00 89.19 101 LYS A C 1
ATOM 844 O O . LYS A 1 101 ? 3.663 4.792 1.669 1.00 89.19 101 LYS A O 1
ATOM 849 N N . LYS A 1 102 ? 3.745 5.944 -0.267 1.00 87.56 102 LYS A N 1
ATOM 850 C CA . LYS A 1 102 ? 3.263 7.221 0.277 1.00 87.56 102 LYS A CA 1
ATOM 851 C C . LYS A 1 102 ? 1.898 7.051 0.940 1.00 87.56 102 LYS A C 1
ATOM 853 O O . LYS A 1 102 ? 1.751 7.378 2.111 1.00 87.56 102 LYS A O 1
ATOM 858 N N . LEU A 1 103 ? 0.956 6.447 0.223 1.00 87.25 103 LEU A N 1
ATOM 859 C CA . LEU A 1 103 ? -0.403 6.233 0.710 1.00 87.25 103 LEU A CA 1
ATOM 860 C C . LEU A 1 103 ? -0.449 5.321 1.946 1.00 87.25 103 LEU A C 1
ATOM 862 O O . LEU A 1 103 ? -1.163 5.601 2.900 1.00 87.25 103 LEU A O 1
ATOM 866 N N . LEU A 1 104 ? 0.349 4.248 1.978 1.00 85.81 104 LEU A N 1
ATOM 867 C CA . LEU A 1 104 ? 0.444 3.395 3.169 1.00 85.81 104 LEU A CA 1
ATOM 868 C C . LEU A 1 104 ? 1.031 4.139 4.378 1.00 85.81 104 LEU A C 1
ATOM 870 O O . LEU A 1 104 ? 0.616 3.885 5.508 1.00 85.81 104 LEU A O 1
ATOM 874 N N . ASN A 1 105 ? 1.972 5.057 4.153 1.00 83.88 105 ASN A N 1
ATOM 875 C CA . ASN A 1 105 ? 2.522 5.898 5.213 1.00 83.88 105 ASN A CA 1
ATOM 876 C C . ASN A 1 105 ? 1.516 6.937 5.720 1.00 83.88 105 ASN A C 1
ATOM 878 O O . ASN A 1 105 ? 1.461 7.155 6.926 1.00 83.88 105 ASN A O 1
ATOM 882 N N . GLU A 1 106 ? 0.706 7.531 4.844 1.00 84.06 106 GLU A N 1
ATOM 883 C CA . GLU A 1 106 ? -0.387 8.436 5.231 1.00 84.06 106 GLU A CA 1
ATOM 884 C C . GLU A 1 106 ? -1.377 7.714 6.156 1.00 84.06 106 GLU A C 1
ATOM 886 O O . GLU A 1 106 ? -1.582 8.149 7.289 1.00 84.06 106 GLU A O 1
ATOM 891 N N . ILE A 1 107 ? -1.847 6.523 5.760 1.00 80.00 107 ILE A N 1
ATOM 892 C CA . ILE A 1 107 ? -2.716 5.674 6.597 1.00 80.00 107 ILE A CA 1
ATOM 893 C C . ILE A 1 107 ? -2.057 5.368 7.948 1.00 80.00 107 ILE A C 1
ATOM 895 O O . ILE A 1 107 ? -2.699 5.392 8.995 1.00 80.00 107 ILE A O 1
ATOM 899 N N . ARG A 1 108 ? -0.758 5.051 7.947 1.00 81.12 108 ARG A N 1
ATOM 900 C CA . ARG A 1 108 ? -0.018 4.746 9.176 1.00 81.12 108 ARG A CA 1
ATOM 901 C C . ARG A 1 108 ? 0.025 5.943 10.127 1.00 81.12 108 ARG A C 1
ATOM 903 O O . ARG A 1 108 ? -0.064 5.744 11.336 1.00 81.12 108 ARG A O 1
ATOM 910 N N . ILE A 1 109 ? 0.210 7.154 9.605 1.00 82.69 109 ILE A N 1
ATOM 911 C CA . ILE A 1 109 ? 0.231 8.387 10.402 1.00 82.69 109 ILE A CA 1
ATOM 912 C C . ILE A 1 109 ? -1.154 8.642 10.993 1.00 82.69 109 ILE A C 1
ATOM 914 O O . ILE A 1 109 ? -1.261 8.861 12.198 1.00 82.69 109 ILE A O 1
ATOM 918 N N . GLU A 1 110 ? -2.202 8.528 10.179 1.00 80.31 110 GLU A N 1
ATOM 919 C CA . GLU A 1 110 ? -3.587 8.681 10.626 1.00 80.31 110 GLU A CA 1
ATOM 920 C C . GLU A 1 110 ? -3.936 7.680 11.735 1.00 80.31 110 GLU A C 1
ATOM 922 O O . GLU A 1 110 ? -4.391 8.079 12.804 1.00 80.31 110 GLU A O 1
ATOM 927 N N . LEU A 1 111 ? -3.622 6.393 11.551 1.00 77.75 111 LEU A N 1
ATOM 928 C CA . LEU A 1 111 ? -3.868 5.357 12.561 1.00 77.75 111 LEU A CA 1
ATOM 929 C C . LEU A 1 111 ? -3.106 5.594 13.870 1.00 77.75 111 LEU A C 1
ATOM 931 O O . LEU A 1 111 ? -3.619 5.273 14.937 1.00 77.75 111 LEU A O 1
ATOM 935 N N . LYS A 1 112 ? -1.890 6.152 13.809 1.00 81.06 112 LYS A N 1
ATOM 936 C CA . LYS A 1 112 ? -1.110 6.506 15.007 1.00 81.06 112 LYS A CA 1
ATOM 937 C C . LYS A 1 112 ? -1.672 7.705 15.762 1.00 81.06 112 LYS A C 1
ATOM 939 O O . LYS A 1 112 ? -1.346 7.866 16.932 1.00 81.06 112 LYS A O 1
ATOM 944 N N . SER A 1 113 ? -2.438 8.561 15.092 1.00 81.94 113 SER A N 1
ATOM 945 C CA . SER A 1 113 ? -3.020 9.748 15.717 1.00 81.94 113 SER A CA 1
ATOM 946 C C . SER A 1 113 ? -4.243 9.435 16.582 1.00 81.94 113 SER A C 1
ATOM 948 O O . SER A 1 113 ? -4.664 10.295 17.350 1.00 81.94 113 SER A O 1
ATOM 950 N N . ILE A 1 114 ? -4.786 8.216 16.466 1.00 79.88 114 ILE A N 1
ATOM 951 C CA . ILE A 1 114 ? -5.958 7.763 17.211 1.00 79.88 114 ILE A CA 1
ATOM 952 C C . ILE A 1 114 ? -5.554 7.314 18.609 1.00 79.88 114 ILE A C 1
ATOM 954 O O . ILE A 1 114 ? -4.712 6.427 18.777 1.00 79.88 114 ILE A O 1
ATOM 958 N N . ASP A 1 115 ? -6.238 7.854 19.609 1.00 82.00 115 ASP A N 1
ATOM 959 C CA . ASP A 1 115 ? -6.106 7.418 20.990 1.00 82.00 115 ASP A CA 1
ATOM 960 C C . ASP A 1 115 ? -7.229 6.436 21.366 1.00 82.00 115 ASP A C 1
ATOM 962 O O . ASP A 1 115 ? -8.325 6.817 21.790 1.00 82.00 115 ASP A O 1
ATOM 966 N N . PHE A 1 116 ? -6.944 5.134 21.250 1.00 75.00 116 PHE A N 1
ATOM 967 C CA . PHE A 1 116 ? -7.899 4.076 21.603 1.00 75.00 116 PHE A CA 1
ATOM 968 C C . PHE A 1 116 ? -8.319 4.105 23.076 1.00 75.00 116 PHE A C 1
ATOM 970 O O . PHE A 1 116 ? -9.426 3.666 23.396 1.00 75.00 116 PHE A O 1
ATOM 977 N N . SER A 1 117 ? -7.491 4.646 23.977 1.00 78.12 117 SER A N 1
ATOM 978 C CA . SER A 1 117 ? -7.859 4.768 25.391 1.00 78.12 117 SER A CA 1
ATOM 979 C C . SER A 1 117 ? -9.003 5.770 25.576 1.00 78.12 117 SER A C 1
ATOM 981 O O . SER A 1 117 ? -9.966 5.483 26.289 1.00 78.12 117 SER A O 1
ATOM 983 N N . LYS A 1 118 ? -8.968 6.884 24.837 1.00 76.25 118 LYS A N 1
ATOM 984 C CA . LYS A 1 118 ? -10.033 7.893 24.814 1.00 76.25 118 LYS A CA 1
ATOM 985 C C . LYS A 1 118 ? -11.291 7.395 24.112 1.00 76.25 118 LYS A C 1
ATOM 987 O O . LYS A 1 118 ? -12.389 7.689 24.576 1.00 76.25 118 LYS A O 1
ATOM 992 N N . ILE A 1 119 ? -11.157 6.573 23.068 1.00 70.94 119 ILE A N 1
ATOM 993 C CA . ILE A 1 119 ? -12.312 5.899 22.448 1.00 70.94 119 ILE A CA 1
ATOM 994 C C . ILE A 1 119 ? -13.027 5.004 23.468 1.00 70.94 119 ILE A C 1
ATOM 996 O O . ILE A 1 119 ? -14.250 5.062 23.581 1.00 70.94 119 ILE A O 1
ATOM 1000 N N . ARG A 1 120 ? -12.288 4.214 24.262 1.00 67.81 120 ARG A N 1
ATOM 1001 C CA . ARG A 1 120 ? 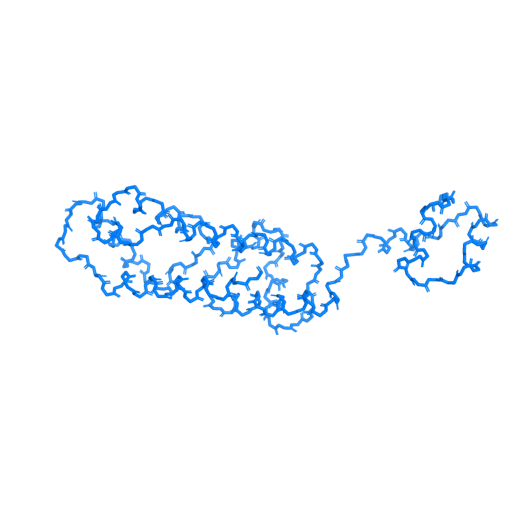-12.872 3.354 25.315 1.00 67.81 120 ARG A CA 1
ATOM 1002 C C . ARG A 1 120 ? -13.608 4.147 26.397 1.00 67.81 120 ARG A C 1
ATOM 1004 O O . ARG A 1 120 ? -14.541 3.615 26.997 1.00 67.81 120 ARG A O 1
ATOM 1011 N N . GLN A 1 121 ? -13.188 5.389 26.630 1.00 70.12 121 GLN A N 1
ATOM 1012 C CA . GLN A 1 121 ? -13.812 6.338 27.557 1.00 70.12 121 GLN A CA 1
ATOM 1013 C C . GLN A 1 121 ? -15.009 7.086 26.941 1.00 70.12 121 GLN A C 1
ATOM 1015 O O . GLN A 1 121 ? -15.655 7.862 27.638 1.00 70.12 121 GLN A O 1
ATOM 1020 N N . GLY A 1 122 ? -15.323 6.855 25.661 1.00 63.12 122 GLY A N 1
ATOM 1021 C CA . GLY A 1 122 ? -16.444 7.497 24.974 1.00 63.12 122 GLY A CA 1
ATOM 1022 C C . GLY A 1 122 ? -16.146 8.907 24.459 1.00 63.12 122 GLY A C 1
ATOM 1023 O O . GLY A 1 122 ? -17.071 9.692 24.293 1.00 63.12 122 GLY A O 1
ATOM 1024 N N . ASN A 1 123 ? -14.878 9.258 24.220 1.00 74.94 123 ASN A N 1
ATOM 1025 C CA . ASN A 1 123 ? -14.520 10.565 23.669 1.00 74.94 123 ASN A CA 1
ATOM 1026 C C . ASN A 1 123 ? -15.024 10.717 22.220 1.00 74.94 123 ASN A C 1
ATOM 1028 O O . ASN A 1 123 ? -14.517 10.053 21.314 1.00 74.94 123 ASN A O 1
ATOM 1032 N N . GLU A 1 124 ? -15.991 11.610 22.007 1.00 66.94 124 GLU A N 1
ATOM 1033 C CA . GLU A 1 124 ? -16.659 11.806 20.712 1.00 66.94 124 GLU A CA 1
ATOM 1034 C C . GLU A 1 124 ? -15.695 12.210 19.588 1.00 66.94 124 GLU A C 1
ATOM 1036 O O . GLU A 1 124 ? -15.779 11.660 18.493 1.00 66.94 124 GLU A O 1
ATOM 1041 N N . LEU A 1 125 ? -14.722 13.084 19.865 1.00 76.56 125 LEU A N 1
ATOM 1042 C CA . LEU A 1 125 ? -13.754 13.550 18.865 1.00 76.56 125 LEU A CA 1
ATOM 1043 C C . LEU A 1 125 ? -12.875 12.405 18.335 1.00 76.56 125 LEU A C 1
ATOM 1045 O O . LEU A 1 125 ? -12.632 12.295 17.135 1.00 76.56 125 LEU A O 1
ATOM 1049 N N . GLU A 1 126 ? -12.382 11.541 19.222 1.00 76.50 126 GLU A N 1
ATOM 1050 C CA . GLU A 1 126 ? -11.569 10.384 18.823 1.00 76.50 126 GLU A CA 1
ATOM 1051 C C . GLU A 1 126 ? -12.408 9.311 18.114 1.00 76.50 126 GLU A C 1
ATOM 1053 O O . GLU A 1 126 ? -11.931 8.653 17.186 1.00 76.50 126 GLU A O 1
ATOM 1058 N N . ILE A 1 127 ? -13.680 9.170 18.497 1.00 68.69 127 ILE A N 1
ATOM 1059 C CA . ILE A 1 127 ? -14.642 8.310 17.803 1.00 68.69 127 ILE A CA 1
ATOM 1060 C C . ILE A 1 127 ? -14.900 8.813 16.377 1.00 68.69 127 ILE A C 1
ATOM 1062 O O . ILE A 1 127 ? -14.909 8.003 15.450 1.00 68.69 127 ILE A O 1
ATOM 1066 N N . GLU A 1 128 ? -15.082 10.120 16.182 1.00 71.44 128 GLU A N 1
ATOM 1067 C CA . GLU A 1 128 ? -15.274 10.730 14.860 1.00 71.44 128 GLU A CA 1
ATOM 1068 C C . GLU A 1 128 ? -14.050 10.545 13.959 1.00 71.44 128 GLU A C 1
ATOM 1070 O O . GLU A 1 128 ? -14.193 10.083 12.827 1.00 71.44 128 GLU A O 1
ATOM 1075 N N . LYS A 1 129 ? -12.834 10.768 14.470 1.00 75.38 129 LYS A N 1
ATOM 1076 C CA . LYS A 1 129 ? -11.597 10.479 13.717 1.00 75.38 129 LYS A CA 1
ATOM 1077 C C . LYS A 1 129 ? -11.504 9.011 13.300 1.00 75.38 129 LYS A C 1
ATOM 1079 O O . LYS A 1 129 ? -11.179 8.692 12.157 1.00 75.38 129 LYS A O 1
ATOM 1084 N N . PHE A 1 130 ? -11.805 8.094 14.221 1.00 72.75 130 PHE A N 1
ATOM 1085 C CA . PHE A 1 130 ? -11.826 6.660 13.931 1.00 72.75 130 PHE A CA 1
ATOM 1086 C C . PHE A 1 130 ? -12.870 6.307 12.855 1.00 72.75 130 PHE A C 1
ATOM 1088 O O . PHE A 1 130 ? -12.625 5.483 11.972 1.00 72.75 130 PHE A O 1
ATOM 1095 N N . LEU A 1 131 ? -14.025 6.970 12.895 1.00 68.69 131 LEU A N 1
ATOM 1096 C CA . LEU A 1 131 ? -15.112 6.840 11.933 1.00 68.69 131 LEU A CA 1
ATOM 1097 C C . LEU A 1 131 ? -14.754 7.331 10.528 1.00 68.69 131 LEU A C 1
ATOM 1099 O O . LEU A 1 131 ? -15.057 6.649 9.543 1.00 68.69 131 LEU A O 1
ATOM 1103 N N . GLU A 1 132 ? -14.101 8.484 10.418 1.00 71.06 132 GLU A N 1
ATOM 1104 C CA . GLU A 1 132 ? -13.666 9.066 9.143 1.00 71.06 132 GLU A CA 1
ATOM 1105 C C . GLU A 1 132 ? -12.703 8.139 8.390 1.00 71.06 132 GLU A C 1
ATOM 1107 O O . GLU A 1 132 ? -12.798 7.986 7.167 1.00 71.06 132 GLU A O 1
ATOM 1112 N N . LEU A 1 133 ? -11.860 7.400 9.116 1.00 66.62 133 LEU A N 1
ATOM 1113 C CA . LEU A 1 133 ? -10.960 6.401 8.532 1.00 66.62 133 LEU A CA 1
ATOM 1114 C C . LEU A 1 133 ? -11.690 5.197 7.932 1.00 66.62 133 LEU A C 1
ATOM 1116 O O . LEU A 1 133 ? -11.202 4.575 6.985 1.00 66.62 133 LEU A O 1
ATOM 1120 N N . ASN A 1 134 ? -12.875 4.862 8.444 1.00 60.78 134 ASN A N 1
ATOM 1121 C CA . ASN A 1 134 ? -13.776 3.904 7.804 1.00 60.78 134 ASN A CA 1
ATOM 1122 C C . ASN A 1 134 ? -14.496 4.529 6.597 1.00 60.78 134 ASN A C 1
ATOM 1124 O O . ASN A 1 134 ? -14.636 3.888 5.550 1.00 60.78 134 ASN A O 1
ATOM 1128 N N . GLY A 1 135 ? -14.882 5.803 6.707 1.00 56.34 135 GLY A N 1
ATOM 1129 C CA . GLY A 1 135 ? -15.521 6.583 5.644 1.00 56.34 135 GLY A CA 1
ATOM 1130 C C . GLY A 1 135 ? -14.666 6.740 4.382 1.00 56.34 135 GLY A C 1
ATOM 1131 O O . GLY A 1 135 ? -15.197 6.665 3.272 1.00 56.34 135 GLY A O 1
ATOM 1132 N N . ASN A 1 136 ? -13.341 6.840 4.526 1.00 62.41 136 ASN A N 1
ATOM 1133 C CA . ASN A 1 136 ? -12.398 6.973 3.408 1.00 62.41 136 ASN A CA 1
ATOM 1134 C C . ASN A 1 136 ? -12.223 5.695 2.559 1.00 62.41 136 ASN A C 1
ATOM 1136 O O . ASN A 1 136 ? -11.533 5.723 1.536 1.00 62.41 136 ASN A O 1
ATOM 1140 N N . LYS A 1 137 ? -12.871 4.573 2.929 1.00 59.97 137 LYS A N 1
ATOM 1141 C CA . LYS A 1 137 ? -12.949 3.291 2.185 1.00 59.97 137 LYS A CA 1
ATOM 1142 C C . LYS A 1 137 ? -11.611 2.624 1.838 1.00 59.97 137 LYS A C 1
ATOM 1144 O O . LYS A 1 137 ? -11.629 1.587 1.178 1.00 59.97 137 LYS A O 1
ATOM 1149 N N . LEU A 1 138 ? -10.474 3.188 2.245 1.00 67.19 138 LEU A N 1
ATOM 1150 C CA . LEU A 1 138 ? -9.119 2.668 2.024 1.00 67.19 138 LEU A CA 1
ATOM 1151 C C . LEU A 1 138 ? -8.822 1.448 2.887 1.00 67.19 138 LEU A C 1
ATOM 1153 O O . LEU A 1 138 ? -8.217 0.489 2.410 1.00 67.19 138 LEU A O 1
ATOM 1157 N N . LEU A 1 139 ? -9.281 1.483 4.135 1.00 69.06 139 LEU A N 1
ATOM 1158 C CA . LEU A 1 139 ? -9.253 0.353 5.046 1.00 69.06 139 LEU A CA 1
ATOM 1159 C C . LEU A 1 139 ? -10.591 -0.383 4.954 1.00 69.06 139 LEU A C 1
ATOM 1161 O O . LEU A 1 139 ? -11.657 0.210 5.128 1.00 69.06 139 LEU A O 1
ATOM 1165 N N . VAL A 1 140 ? -10.553 -1.681 4.652 1.00 64.00 140 VAL A N 1
ATOM 1166 C CA . VAL A 1 140 ? -11.747 -2.532 4.691 1.00 64.00 140 VAL A CA 1
ATOM 1167 C C . VAL A 1 140 ? -11.935 -3.014 6.120 1.00 64.00 140 VAL A C 1
ATOM 1169 O O . VAL A 1 140 ? -11.577 -4.137 6.472 1.00 64.00 140 VAL A O 1
ATOM 1172 N N . TRP A 1 141 ? -12.549 -2.177 6.950 1.00 56.94 141 TRP A N 1
ATOM 1173 C CA . TRP A 1 141 ? -12.926 -2.570 8.308 1.00 56.94 141 TRP A CA 1
ATOM 1174 C C . TRP A 1 141 ? -13.912 -3.743 8.316 1.00 56.94 141 TRP A C 1
ATOM 1176 O O . TRP A 1 141 ? -13.926 -4.499 9.276 1.00 56.94 141 TRP A O 1
ATOM 1186 N N . ASN A 1 142 ? -14.645 -3.974 7.217 1.00 48.66 142 ASN A N 1
ATOM 1187 C CA . ASN A 1 142 ? -15.551 -5.119 7.064 1.00 48.66 142 ASN A CA 1
ATOM 1188 C C . ASN A 1 142 ? -14.854 -6.492 7.102 1.00 48.66 142 ASN A C 1
ATOM 1190 O O . ASN A 1 142 ? -15.508 -7.500 7.347 1.00 48.66 142 ASN A O 1
ATOM 1194 N N . VAL A 1 143 ? -13.539 -6.546 6.851 1.00 48.78 143 VAL A N 1
ATOM 1195 C CA . VAL A 1 143 ? -12.726 -7.768 7.023 1.00 48.78 143 VAL A CA 1
ATOM 1196 C C . VAL A 1 143 ? -12.381 -7.991 8.504 1.00 48.78 143 VAL A C 1
ATOM 1198 O O . VAL A 1 143 ? -12.111 -9.116 8.912 1.00 48.78 143 VAL A O 1
ATOM 1201 N N . ILE A 1 144 ? -12.429 -6.934 9.322 1.00 44.44 144 ILE A N 1
ATOM 1202 C CA . ILE A 1 144 ? -12.202 -6.974 10.773 1.00 44.44 144 ILE A CA 1
ATOM 1203 C C . ILE A 1 144 ? -13.537 -7.129 11.530 1.00 44.44 144 ILE A C 1
ATOM 1205 O O . ILE A 1 144 ? -13.588 -7.816 12.547 1.00 44.44 144 ILE A O 1
ATOM 1209 N N . LEU A 1 145 ? -14.633 -6.539 11.045 1.00 45.44 145 LEU A N 1
ATOM 1210 C CA . LEU A 1 145 ? -15.953 -6.592 11.669 1.00 45.44 145 LEU A CA 1
ATOM 1211 C C . LEU A 1 145 ? -17.073 -6.589 10.631 1.00 45.44 145 LEU A C 1
ATOM 1213 O O . LEU A 1 145 ? -17.159 -5.695 9.803 1.00 45.44 145 LEU A O 1
ATOM 1217 N N . ASP A 1 146 ? -17.983 -7.548 10.751 1.00 50.03 146 ASP A N 1
ATOM 1218 C CA . ASP A 1 146 ? -19.253 -7.619 10.024 1.00 50.03 146 ASP A CA 1
ATOM 1219 C C . ASP A 1 146 ? -19.926 -6.236 9.876 1.00 50.03 146 ASP A C 1
ATOM 1221 O O . ASP A 1 146 ? -20.049 -5.486 10.851 1.00 50.03 146 ASP A O 1
ATOM 1225 N N . ARG A 1 147 ? -20.363 -5.895 8.661 1.00 46.81 147 ARG A N 1
ATOM 1226 C CA . ARG A 1 147 ? -20.809 -4.542 8.272 1.00 46.81 147 ARG A CA 1
ATOM 1227 C C . ARG A 1 147 ? -21.951 -4.029 9.161 1.00 46.81 147 ARG A C 1
ATOM 1229 O O . ARG A 1 147 ? -21.947 -2.872 9.580 1.00 46.81 147 ARG A O 1
ATOM 1236 N N . ASP A 1 148 ? -22.857 -4.930 9.537 1.00 49.38 148 ASP A N 1
ATOM 1237 C CA . ASP A 1 148 ? -23.984 -4.656 10.435 1.00 49.38 148 ASP A CA 1
ATOM 1238 C C . ASP A 1 148 ? -23.551 -4.441 11.891 1.00 49.38 148 ASP A C 1
ATOM 1240 O O . ASP A 1 148 ? -24.230 -3.758 12.659 1.00 49.38 148 ASP A O 1
ATOM 1244 N N . LYS A 1 149 ? -22.416 -5.019 12.295 1.00 53.72 149 LYS A N 1
ATOM 1245 C CA . LYS A 1 149 ? -21.867 -4.891 13.651 1.00 53.72 149 LYS A CA 1
ATOM 1246 C C . LYS A 1 149 ? -21.108 -3.580 13.809 1.00 53.72 149 LYS A C 1
ATOM 1248 O O . LYS A 1 149 ? -21.249 -2.956 14.855 1.00 53.72 149 LYS A O 1
ATOM 1253 N N . VAL A 1 150 ? -20.375 -3.136 12.783 1.00 53.53 150 VAL A N 1
ATOM 1254 C CA . VAL A 1 150 ? -19.776 -1.790 12.759 1.00 53.53 150 VAL A CA 1
ATOM 1255 C C . VAL A 1 150 ? -20.883 -0.745 12.817 1.00 53.53 150 VAL A C 1
ATOM 1257 O O . VAL A 1 150 ? -20.871 0.078 13.720 1.00 53.53 150 VAL A O 1
ATOM 1260 N N . ALA A 1 151 ? -21.902 -0.836 11.956 1.00 56.50 151 ALA A N 1
ATOM 1261 C CA . ALA A 1 151 ? -23.034 0.091 11.984 1.00 56.50 151 ALA A CA 1
ATOM 1262 C C . ALA A 1 151 ? -23.701 0.169 13.372 1.00 56.50 151 ALA A C 1
ATOM 1264 O O . ALA A 1 151 ? -23.913 1.266 13.875 1.00 56.50 151 ALA A O 1
ATOM 1265 N N . ARG A 1 152 ? -23.935 -0.971 14.044 1.00 59.72 152 ARG A N 1
ATOM 1266 C CA . ARG A 1 152 ? -24.474 -0.999 15.419 1.00 59.72 152 ARG A CA 1
ATOM 1267 C C . ARG A 1 152 ? -23.548 -0.362 16.455 1.00 59.72 152 ARG A C 1
ATOM 1269 O O . ARG A 1 152 ? -24.040 0.369 17.306 1.00 59.72 152 ARG A O 1
ATOM 1276 N N . ILE A 1 153 ? -22.236 -0.608 16.383 1.00 59.81 153 ILE A N 1
ATOM 1277 C CA . ILE A 1 153 ? -21.249 0.028 17.273 1.00 59.81 153 ILE A CA 1
ATOM 1278 C C . ILE A 1 153 ? -21.297 1.548 17.086 1.00 59.81 153 ILE A C 1
ATOM 1280 O O . ILE A 1 153 ? -21.419 2.286 18.059 1.00 59.81 153 ILE A O 1
ATOM 1284 N N . LEU A 1 154 ? -21.300 2.019 15.841 1.00 58.22 154 LEU A N 1
ATOM 1285 C CA . LEU A 1 154 ? -21.326 3.445 15.524 1.00 58.22 154 LEU A CA 1
ATOM 1286 C C . LEU A 1 154 ? -22.646 4.109 15.927 1.00 58.22 154 LEU A C 1
ATOM 1288 O O . LEU A 1 154 ? -22.630 5.200 16.487 1.00 58.22 154 LEU A O 1
ATOM 1292 N N . SER A 1 155 ? -23.782 3.438 15.722 1.00 61.75 155 SER A N 1
ATOM 1293 C CA . SER A 1 155 ? -25.083 3.898 16.215 1.00 61.75 155 SER A CA 1
ATOM 1294 C C . SER A 1 155 ? -25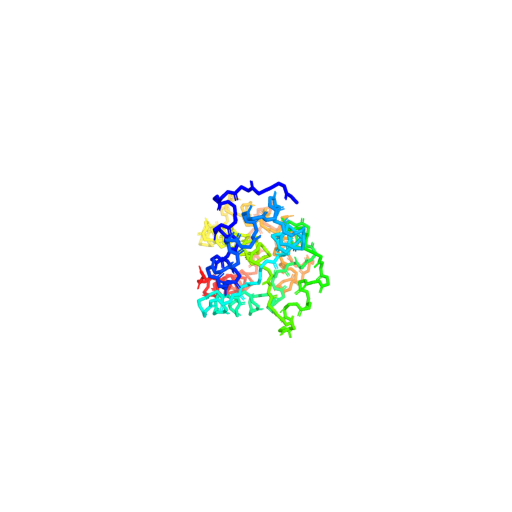.129 3.954 17.743 1.00 61.75 155 SER A C 1
ATOM 1296 O O . SER A 1 155 ? -25.641 4.925 18.285 1.00 61.75 155 SER A O 1
ATOM 1298 N N . SER A 1 156 ? -24.560 2.966 18.443 1.00 60.94 156 SER A N 1
ATOM 1299 C CA . SER A 1 156 ? -24.522 2.954 19.914 1.00 60.94 156 SER A CA 1
ATOM 1300 C C . SER A 1 156 ? -23.649 4.067 20.500 1.00 60.94 156 SER A C 1
ATOM 1302 O O . SER A 1 156 ? -24.025 4.654 21.512 1.00 60.94 156 SER A O 1
ATOM 1304 N N . LEU A 1 157 ? -22.541 4.411 19.828 1.00 56.91 157 LEU A N 1
ATOM 1305 C CA . LEU A 1 157 ? -21.688 5.549 20.185 1.00 56.91 157 LEU A CA 1
ATOM 1306 C C . LEU A 1 157 ? -22.422 6.876 19.988 1.00 56.91 157 LEU A C 1
ATOM 1308 O O . LEU A 1 157 ? -22.393 7.730 20.864 1.00 56.91 157 LEU A O 1
ATOM 1312 N N . ARG A 1 158 ? -23.135 7.020 18.866 1.00 57.00 158 ARG A N 1
ATOM 1313 C CA . ARG A 1 158 ? -23.858 8.249 18.509 1.00 57.00 158 ARG A CA 1
ATOM 1314 C C . ARG A 1 158 ? -25.093 8.518 19.376 1.00 57.00 158 ARG A C 1
ATOM 1316 O O . ARG A 1 158 ? -25.572 9.642 19.414 1.00 57.00 158 ARG A O 1
ATOM 1323 N N . LEU A 1 159 ? -25.629 7.487 20.030 1.00 62.53 159 LEU A N 1
ATOM 1324 C CA . LEU A 1 159 ? -26.837 7.558 20.859 1.00 62.53 159 LEU A CA 1
ATOM 1325 C C . LEU A 1 159 ? -26.535 7.674 22.365 1.00 62.53 159 LEU A C 1
ATOM 1327 O O . LEU A 1 159 ? -27.469 7.681 23.163 1.00 62.53 159 LEU A O 1
ATOM 1331 N N . GLY A 1 160 ? -25.259 7.725 22.776 1.00 52.56 160 GLY A N 1
ATOM 1332 C CA . GLY A 1 160 ? -24.863 7.845 24.189 1.00 52.56 160 GLY A CA 1
ATOM 1333 C C . GLY A 1 160 ? -25.262 6.650 25.068 1.00 52.56 160 GLY A C 1
ATOM 1334 O O . GLY A 1 160 ? -25.117 6.677 26.291 1.00 52.56 160 GLY A O 1
ATOM 1335 N N . THR A 1 161 ? -25.765 5.569 24.472 1.00 52.09 161 THR A N 1
ATOM 1336 C CA . THR A 1 161 ? -26.184 4.372 25.195 1.00 52.09 161 THR A CA 1
ATOM 1337 C C . THR A 1 161 ? -24.958 3.524 25.527 1.00 52.09 161 THR A C 1
ATOM 1339 O O . THR A 1 161 ? -24.607 2.608 24.790 1.00 52.09 161 THR A O 1
ATOM 1342 N N . GLN A 1 162 ? -24.319 3.802 26.669 1.00 48.31 162 GLN A N 1
ATOM 1343 C CA . GLN A 1 162 ? -23.191 3.035 27.238 1.00 48.31 162 GLN A CA 1
ATOM 1344 C C . GLN A 1 162 ? -23.496 1.547 27.509 1.00 48.31 162 GLN A C 1
ATOM 1346 O O . GLN A 1 162 ? -22.597 0.770 27.838 1.00 48.31 162 GLN A O 1
ATOM 1351 N N . LYS A 1 163 ? -24.757 1.116 27.405 1.00 46.06 163 LYS A N 1
ATOM 1352 C CA . LYS A 1 163 ? -25.156 -0.259 27.707 1.00 46.06 163 LYS A CA 1
ATOM 1353 C C . LYS A 1 163 ? -24.720 -1.185 26.570 1.00 46.06 163 LYS A C 1
ATOM 1355 O O . LYS A 1 163 ? -25.442 -1.379 25.602 1.00 46.06 163 LYS A O 1
ATOM 1360 N N . GLN A 1 164 ? -23.538 -1.768 26.764 1.00 48.09 164 GLN A N 1
ATOM 1361 C CA . GLN A 1 164 ? -22.874 -2.789 25.947 1.00 48.09 164 GLN A CA 1
ATOM 1362 C C . GLN A 1 164 ? -22.153 -2.263 24.707 1.00 48.09 164 GLN A C 1
ATOM 1364 O O . GLN A 1 164 ? -22.409 -2.676 23.576 1.00 48.09 164 GLN A O 1
ATOM 1369 N N . PHE A 1 165 ? -21.136 -1.435 24.940 1.00 49.41 165 PHE A N 1
ATOM 1370 C CA . PHE A 1 165 ? -20.021 -1.390 24.004 1.00 49.41 165 PHE A CA 1
ATOM 1371 C C . PHE A 1 165 ? -19.368 -2.785 23.968 1.00 49.41 165 PHE A C 1
ATOM 1373 O O . PHE A 1 165 ? -18.994 -3.297 25.027 1.00 49.41 165 PHE A O 1
ATOM 1380 N N . PRO A 1 166 ? -19.237 -3.453 22.809 1.00 56.47 166 PRO A N 1
ATOM 1381 C CA . PRO A 1 166 ? -18.553 -4.736 22.744 1.00 56.47 166 PRO A CA 1
ATOM 1382 C C . PRO A 1 166 ? -17.043 -4.475 22.819 1.00 56.47 166 PRO A C 1
ATOM 1384 O O . PRO A 1 166 ? -16.356 -4.474 21.799 1.00 56.47 166 PRO A O 1
ATOM 1387 N N . TYR A 1 167 ? -16.534 -4.204 24.025 1.00 54.75 167 TYR A N 1
ATOM 1388 C CA . TYR A 1 167 ? -15.127 -3.886 24.291 1.00 54.75 167 TYR A CA 1
ATOM 1389 C C . TYR A 1 167 ? -14.170 -4.943 23.722 1.00 54.75 167 TYR A C 1
ATOM 1391 O O . TYR A 1 167 ? -13.127 -4.583 23.176 1.00 54.75 167 TYR A O 1
ATOM 1399 N N . ASP A 1 168 ? -14.574 -6.215 23.718 1.00 57.62 168 ASP A N 1
ATOM 1400 C CA . ASP A 1 168 ? -13.824 -7.323 23.108 1.00 57.62 168 ASP A CA 1
ATOM 1401 C C . ASP A 1 168 ? -13.561 -7.102 21.610 1.00 57.62 168 ASP A C 1
ATOM 1403 O O . ASP A 1 168 ? -12.526 -7.490 21.068 1.00 57.62 168 ASP A O 1
ATOM 1407 N N . ARG A 1 169 ? -14.485 -6.427 20.919 1.00 62.16 169 ARG A N 1
ATOM 1408 C CA . ARG A 1 169 ? -14.368 -6.123 19.489 1.00 62.16 169 ARG A CA 1
ATOM 1409 C C . ARG A 1 169 ? -13.494 -4.908 19.226 1.00 62.16 169 ARG A C 1
ATOM 1411 O O . ARG A 1 169 ? -12.777 -4.907 18.230 1.00 62.16 169 ARG A O 1
ATOM 1418 N N . LEU A 1 170 ? -13.515 -3.905 20.106 1.00 64.69 170 LEU A N 1
ATOM 1419 C CA . LEU A 1 170 ? -12.585 -2.777 20.013 1.00 64.69 170 LEU A CA 1
ATOM 1420 C C . LEU A 1 170 ? -11.147 -3.241 20.273 1.00 64.69 170 LEU A C 1
ATOM 1422 O O . LEU A 1 170 ? -10.250 -2.867 19.527 1.00 64.69 170 LEU A O 1
ATOM 1426 N N . ALA A 1 171 ? -10.941 -4.117 21.260 1.00 66.56 171 ALA A N 1
ATOM 1427 C CA . ALA A 1 171 ? -9.638 -4.721 21.526 1.00 66.56 171 ALA A CA 1
ATOM 1428 C C . ALA A 1 171 ? -9.117 -5.524 20.318 1.00 66.56 171 ALA A C 1
ATOM 1430 O O . ALA A 1 171 ? -7.948 -5.407 19.956 1.00 66.56 171 ALA A O 1
ATOM 1431 N N . PHE A 1 172 ? -9.988 -6.278 19.636 1.00 69.25 172 PHE A N 1
ATOM 1432 C CA . PHE A 1 172 ? -9.631 -6.977 18.397 1.00 69.25 172 PHE A CA 1
ATOM 1433 C C . PHE A 1 172 ? -9.258 -6.016 17.255 1.00 69.25 172 PHE A C 1
ATOM 1435 O O . PHE A 1 172 ? -8.273 -6.242 16.549 1.00 69.25 172 PHE A O 1
ATOM 1442 N N . ILE A 1 173 ? -10.013 -4.925 17.078 1.00 68.06 173 ILE A N 1
ATOM 1443 C CA . ILE A 1 173 ? -9.688 -3.881 16.096 1.00 68.06 173 ILE A CA 1
ATOM 1444 C C . ILE A 1 173 ? -8.319 -3.270 16.397 1.00 68.06 173 ILE A C 1
ATOM 1446 O O . ILE A 1 173 ? -7.471 -3.187 15.509 1.00 68.06 173 ILE A O 1
ATOM 1450 N N . GLU A 1 174 ? -8.101 -2.864 17.643 1.00 70.12 174 GLU A N 1
ATOM 1451 C CA . GLU A 1 174 ? -6.851 -2.270 18.103 1.00 70.12 174 GLU A CA 1
ATOM 1452 C C . GLU A 1 174 ? -5.678 -3.222 17.854 1.00 70.12 174 GLU A C 1
ATOM 1454 O O . GLU A 1 174 ? -4.663 -2.816 17.293 1.00 70.12 174 GLU A O 1
ATOM 1459 N N . GLN A 1 175 ? -5.848 -4.517 18.132 1.00 74.50 175 GLN A N 1
ATOM 1460 C CA . GLN A 1 175 ? -4.854 -5.539 17.811 1.00 74.50 175 GLN A CA 1
ATOM 1461 C C . GLN A 1 175 ? -4.550 -5.608 16.305 1.00 74.50 175 GLN A C 1
ATOM 1463 O O . GLN A 1 175 ? -3.382 -5.667 15.919 1.00 74.50 175 GLN A O 1
ATOM 1468 N N . LYS A 1 176 ? -5.562 -5.565 15.429 1.00 70.50 176 LYS A N 1
ATOM 1469 C CA . LYS A 1 176 ? -5.352 -5.566 13.968 1.00 70.50 176 LYS A CA 1
ATOM 1470 C C . LYS A 1 176 ? -4.684 -4.299 13.453 1.00 70.50 176 LYS A C 1
ATOM 1472 O O . LYS A 1 176 ? -3.861 -4.376 12.538 1.00 70.50 176 LYS A O 1
ATOM 1477 N N . ILE A 1 177 ? -4.972 -3.157 14.063 1.00 71.50 177 ILE A N 1
ATOM 1478 C CA . ILE A 1 177 ? -4.286 -1.898 13.772 1.00 71.50 177 ILE A CA 1
ATOM 1479 C C . ILE A 1 177 ? -2.832 -1.979 14.223 1.00 71.50 177 ILE A C 1
ATOM 1481 O O . ILE A 1 177 ? -1.945 -1.649 13.443 1.00 71.50 177 ILE A O 1
ATOM 1485 N N . LEU A 1 178 ? -2.558 -2.485 15.424 1.00 71.25 178 LEU A N 1
ATOM 1486 C CA . LEU A 1 178 ? -1.196 -2.692 15.915 1.00 71.25 178 LEU A CA 1
ATOM 1487 C C . LEU A 1 178 ? -0.412 -3.647 15.004 1.00 71.25 178 LEU A C 1
ATOM 1489 O O . LEU A 1 178 ? 0.709 -3.329 14.606 1.00 71.25 178 LEU A O 1
ATOM 1493 N N . GLU A 1 179 ? -1.011 -4.764 14.581 1.00 72.12 179 GLU A N 1
ATOM 1494 C CA . GLU A 1 179 ? -0.421 -5.675 13.590 1.00 72.12 179 GLU A CA 1
ATOM 1495 C C . GLU A 1 179 ? -0.090 -4.947 12.273 1.00 72.12 179 GLU A C 1
ATOM 1497 O O . GLU A 1 179 ? 0.991 -5.139 11.709 1.00 72.12 179 GLU A O 1
ATOM 1502 N N . PHE A 1 180 ? -0.993 -4.095 11.781 1.00 70.25 180 PHE A N 1
ATOM 1503 C CA . PHE A 1 180 ? -0.773 -3.285 10.581 1.00 70.25 180 PHE A CA 1
ATOM 1504 C C . PHE A 1 180 ? 0.347 -2.251 10.776 1.00 70.25 180 PHE A C 1
ATOM 1506 O O . PHE A 1 180 ? 1.232 -2.128 9.925 1.00 70.25 180 PHE A O 1
ATOM 1513 N N . LEU A 1 181 ? 0.362 -1.538 11.903 1.00 69.38 181 LEU A N 1
ATOM 1514 C CA . LEU A 1 181 ? 1.366 -0.529 12.251 1.00 69.38 181 LEU A CA 1
ATOM 1515 C C . LEU A 1 181 ? 2.771 -1.129 12.389 1.00 69.38 181 LEU A C 1
ATOM 1517 O O . LEU A 1 181 ? 3.753 -0.504 11.976 1.00 69.38 181 LEU A O 1
ATO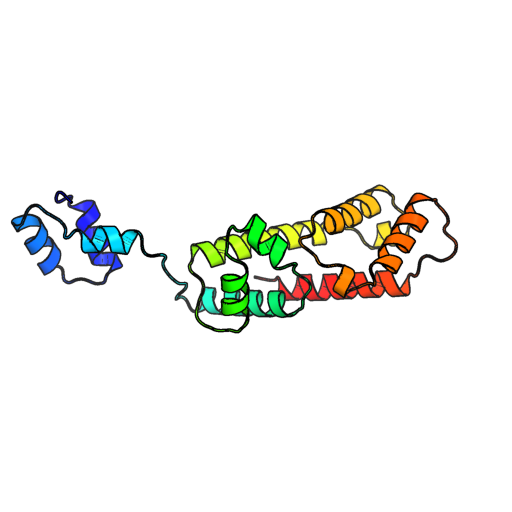M 1521 N N . LEU A 1 182 ? 2.873 -2.344 12.932 1.00 71.44 182 LEU A N 1
ATOM 1522 C CA . LEU A 1 182 ? 4.126 -3.096 13.016 1.00 71.44 182 LEU A CA 1
ATOM 1523 C C . LEU A 1 182 ? 4.621 -3.507 11.624 1.00 71.44 182 LEU A C 1
ATOM 1525 O O . LEU A 1 182 ? 5.799 -3.352 11.305 1.00 71.44 182 LEU A O 1
ATOM 1529 N N . ARG A 1 183 ? 3.717 -3.972 10.754 1.00 68.19 183 ARG A N 1
ATOM 1530 C CA . ARG A 1 183 ? 4.050 -4.398 9.381 1.00 68.19 183 ARG A CA 1
ATOM 1531 C C . ARG A 1 183 ? 4.389 -3.233 8.447 1.00 68.19 183 ARG A C 1
ATOM 1533 O O . ARG A 1 183 ? 5.131 -3.426 7.488 1.00 68.19 183 ARG A O 1
ATOM 1540 N N . THR A 1 184 ? 3.880 -2.037 8.732 1.00 62.28 184 THR A N 1
ATOM 1541 C CA . THR A 1 184 ? 4.115 -0.799 7.965 1.00 62.28 184 THR A CA 1
ATOM 1542 C C . THR A 1 184 ? 5.334 0.002 8.438 1.00 62.28 184 THR A C 1
ATOM 1544 O O . THR A 1 184 ? 5.494 1.167 8.072 1.00 62.28 184 THR A O 1
ATOM 1547 N N . GLN A 1 185 ? 6.249 -0.599 9.206 1.00 68.12 185 GLN A N 1
ATOM 1548 C CA . GLN A 1 185 ? 7.597 -0.052 9.397 1.00 68.12 185 GLN A CA 1
ATOM 1549 C C . GLN A 1 185 ? 8.435 -0.240 8.110 1.00 68.12 185 GLN A C 1
ATOM 1551 O O . GLN A 1 185 ? 9.250 -1.164 7.985 1.00 68.12 185 GLN A O 1
ATOM 1556 N N . ILE A 1 186 ? 8.159 0.615 7.120 1.00 58.09 186 ILE A N 1
ATOM 1557 C CA . ILE A 1 186 ? 8.750 0.676 5.768 1.00 58.09 186 ILE A CA 1
ATOM 1558 C C . ILE A 1 186 ? 9.396 2.046 5.539 1.00 58.09 186 ILE A C 1
ATOM 1560 O O . ILE A 1 186 ? 8.940 3.017 6.178 1.00 58.09 186 ILE A O 1
#

Radius of gyration: 24.04 Å; chains: 1; bounding box: 59×30×64 Å

Sequence (186 aa):
MKFEKDKAEQIIQKFGLSEKTLNVWKTRGKIPSKYLEMEKRPVRIDSEKDKSEWKKIINILKTGLINKAQLSKLTEIKQDRIIYLQNGRGLPYREEFLKIKKLLNEIRIELKSIDFSKIRQGNELEIEKFLELNGNKLLVWNVILDRDKVARILSSLRLGTQKQFPYDRLAFIEQKILEFLLRTQI

pLDDT: mean 77.22, std 13.92, range [44.44, 94.19]